Protein AF-D8P4M3-F1 (afdb_monomer)

Sequence (184 aa):
MNKDGAQLVAEAGAAAKRFRELKARGEQVQTELSQVRVDQAQAEAERDALRAAMQAQTKNLTAASAECEQMAGELAKLTARGVQQPGGHPDGSRQLPGRRRCGDRVHDRSRSIRRHECGFRAALRPAPSSPNHGPSLRSAHWGRRRNQRDRPPPGMTPFPAPSACMAGATTHIHSISDRRTQHA

Mean predicted aligned error: 18.65 Å

pLDDT: mean 74.14, std 21.38, range [45.72, 98.75]

Secondary structure (DSSP, 8-state):
--HHHHHHHHHHHHHHHHHHHHHHHHHHHHHHHHHHHHHHHHHHHHHHHHHHHHHHHHHHHHHHHHHHHHHHHHHHHHHHHHHT-----------------TTSHHHHHHHHHHHHHHHHHHHTS----------------------GGGPPPTT-PPPPP-----------------------

Solvent-accessible surface area (backbone atoms only — not comparable to full-atom values): 12096 Å² total; per-residue (Å²): 132,61,71,68,59,56,49,52,52,52,50,52,51,54,50,54,49,52,50,52,53,51,50,54,50,50,54,49,52,52,51,53,52,53,48,52,52,52,54,47,53,50,54,51,51,54,50,51,51,51,51,52,51,51,52,52,50,51,51,52,52,54,51,52,49,52,51,52,51,52,50,52,51,52,52,51,55,52,51,58,55,63,70,66,66,86,82,80,78,86,79,86,82,76,88,77,81,75,87,75,73,84,71,63,68,66,59,54,59,63,52,53,56,56,54,55,56,60,53,53,61,62,72,71,52,74,73,80,74,74,80,79,83,66,86,87,79,79,86,80,92,75,81,82,78,76,76,81,79,82,65,78,68,94,84,70,76,81,77,82,73,84,74,93,78,80,82,86,82,85,78,79,80,75,81,85,84,73,90,79,80,88,90,135

Radius of gyration: 37.68 Å; Cα contacts (8 Å, |Δi|>4): 1; chains: 1; bounding box: 82×71×111 Å

Structure (mmCIF, N/CA/C/O backbone):
data_AF-D8P4M3-F1
#
_entry.id   AF-D8P4M3-F1
#
loop_
_atom_site.group_PDB
_atom_site.id
_atom_site.type_symbol
_atom_site.label_atom_id
_atom_site.label_alt_id
_atom_site.label_comp_id
_atom_site.label_asym_id
_atom_site.label_entity_id
_atom_site.label_seq_id
_atom_site.pdbx_PDB_ins_code
_atom_site.Cartn_x
_atom_site.Cartn_y
_atom_site.Cartn_z
_atom_site.occupancy
_atom_site.B_iso_or_equiv
_atom_site.auth_seq_id
_atom_site.auth_comp_id
_atom_site.auth_asym_id
_atom_site.auth_atom_id
_atom_site.pdbx_PDB_model_num
ATOM 1 N N . MET A 1 1 ? 34.435 3.701 -52.746 1.00 68.56 1 MET A N 1
ATOM 2 C CA . MET A 1 1 ? 34.075 4.322 -51.449 1.00 68.56 1 MET A CA 1
ATOM 3 C C . MET A 1 1 ? 35.350 4.669 -50.699 1.00 68.56 1 MET A C 1
ATOM 5 O O . MET A 1 1 ? 36.258 3.849 -50.712 1.00 68.56 1 MET A O 1
ATOM 9 N N . ASN A 1 2 ? 35.424 5.847 -50.069 1.00 91.75 2 ASN A N 1
ATOM 10 C CA . ASN A 1 2 ? 36.528 6.195 -49.166 1.00 91.75 2 ASN A CA 1
ATOM 11 C C . ASN A 1 2 ? 36.385 5.416 -47.837 1.00 91.75 2 ASN A C 1
ATOM 13 O O . ASN A 1 2 ? 35.266 5.230 -47.353 1.00 91.75 2 ASN A O 1
ATOM 17 N N . LYS A 1 3 ? 37.508 4.971 -47.261 1.00 93.50 3 LYS A N 1
ATOM 18 C CA . LYS A 1 3 ? 37.601 4.247 -45.982 1.00 93.50 3 LYS A CA 1
ATOM 19 C C . LYS A 1 3 ? 36.936 5.022 -44.838 1.00 93.50 3 LYS A C 1
ATOM 21 O O . LYS A 1 3 ? 36.196 4.429 -44.056 1.00 93.50 3 LYS A O 1
ATOM 26 N N . ASP A 1 4 ? 37.108 6.340 -44.814 1.00 95.44 4 ASP A N 1
ATOM 27 C CA . ASP A 1 4 ? 36.535 7.211 -43.779 1.00 95.44 4 ASP A CA 1
ATOM 28 C C . ASP A 1 4 ? 34.999 7.210 -43.815 1.00 95.44 4 ASP A C 1
ATOM 30 O O . ASP A 1 4 ? 34.334 7.185 -42.781 1.00 95.44 4 ASP A O 1
ATOM 34 N N . GLY A 1 5 ? 34.412 7.147 -45.016 1.00 95.81 5 GLY A N 1
ATOM 35 C CA . GLY A 1 5 ? 32.959 7.096 -45.185 1.00 95.81 5 GLY A CA 1
ATOM 36 C C . GLY A 1 5 ? 32.348 5.807 -44.631 1.00 95.81 5 GLY A C 1
ATOM 37 O O . GLY A 1 5 ? 31.297 5.844 -43.997 1.00 95.81 5 GLY A O 1
ATOM 38 N N . ALA A 1 6 ? 33.020 4.667 -44.819 1.00 95.75 6 ALA A N 1
ATOM 39 C CA . ALA A 1 6 ? 32.572 3.395 -44.252 1.00 95.75 6 ALA A CA 1
ATOM 40 C C . ALA A 1 6 ? 32.640 3.400 -42.715 1.00 95.75 6 ALA A C 1
ATOM 42 O O . ALA A 1 6 ? 31.731 2.891 -42.057 1.00 95.75 6 ALA A O 1
ATOM 43 N N . GLN A 1 7 ? 33.682 4.014 -42.145 1.00 96.25 7 GLN A N 1
ATOM 44 C CA . GLN A 1 7 ? 33.834 4.145 -40.698 1.00 96.25 7 GLN A CA 1
ATOM 45 C C . GLN A 1 7 ? 32.722 5.004 -40.081 1.00 96.25 7 GLN A C 1
ATOM 47 O O . GLN A 1 7 ? 32.080 4.569 -39.126 1.00 96.25 7 GLN A O 1
ATOM 52 N N . LEU A 1 8 ? 32.422 6.170 -40.660 1.00 97.12 8 LEU A N 1
ATOM 53 C CA . LEU A 1 8 ? 31.354 7.045 -40.163 1.00 97.12 8 LEU A CA 1
ATOM 54 C C . LEU A 1 8 ? 29.978 6.368 -40.186 1.00 97.12 8 LEU A C 1
ATOM 56 O O . LEU A 1 8 ? 29.210 6.489 -39.232 1.00 97.12 8 LEU A O 1
ATOM 60 N N . VAL A 1 9 ? 29.666 5.613 -41.245 1.00 97.44 9 VAL A N 1
ATOM 61 C CA . VAL A 1 9 ? 28.403 4.860 -41.332 1.00 97.44 9 VAL A CA 1
ATOM 62 C C . VAL A 1 9 ? 28.327 3.785 -40.244 1.00 97.44 9 VAL A C 1
ATOM 64 O O . VAL A 1 9 ? 27.278 3.619 -39.614 1.00 97.44 9 VAL A O 1
ATOM 67 N N . ALA A 1 10 ? 29.430 3.081 -39.976 1.00 97.12 10 ALA A N 1
ATOM 68 C CA . ALA A 1 10 ? 29.489 2.087 -38.908 1.00 97.12 10 ALA A CA 1
ATOM 69 C C . ALA A 1 10 ? 29.297 2.724 -37.519 1.00 97.12 10 ALA A C 1
ATOM 71 O O . ALA A 1 10 ? 28.520 2.218 -36.704 1.00 97.12 10 ALA A O 1
ATOM 72 N N . GLU A 1 11 ? 29.948 3.858 -37.260 1.00 97.81 11 GLU A N 1
ATOM 73 C CA . GLU A 1 11 ? 29.820 4.603 -36.004 1.00 97.81 11 GLU A CA 1
ATOM 74 C C . GLU A 1 11 ? 28.401 5.149 -35.802 1.00 97.81 11 GLU A C 1
ATOM 76 O O . GLU A 1 11 ? 27.825 4.978 -34.722 1.00 97.81 11 GLU A O 1
ATOM 81 N N . ALA A 1 12 ? 27.793 5.720 -36.847 1.00 98.00 12 ALA A N 1
ATOM 82 C CA . ALA A 1 12 ? 26.404 6.173 -36.828 1.00 98.00 12 ALA A CA 1
ATOM 83 C C . ALA A 1 12 ? 25.435 5.011 -36.553 1.00 98.00 12 ALA A C 1
ATOM 85 O O . ALA A 1 12 ? 24.529 5.135 -35.724 1.00 98.00 12 ALA A O 1
ATOM 86 N N . GLY A 1 13 ? 25.662 3.847 -37.171 1.00 98.19 13 GLY A N 1
ATOM 87 C CA . GLY A 1 13 ? 24.893 2.630 -36.905 1.00 98.19 13 GLY A CA 1
ATOM 88 C C . GLY A 1 13 ? 25.010 2.161 -35.450 1.00 98.19 13 GLY A C 1
ATOM 89 O O . GLY A 1 13 ? 24.002 1.844 -34.808 1.00 98.19 13 GLY A O 1
ATOM 90 N N . ALA A 1 14 ? 26.222 2.174 -34.889 1.00 98.44 14 ALA A N 1
ATOM 91 C CA . ALA A 1 14 ? 26.465 1.825 -33.491 1.00 98.44 14 ALA A CA 1
ATOM 92 C C . ALA A 1 14 ? 25.836 2.838 -32.516 1.00 98.44 14 ALA A C 1
ATOM 94 O O . ALA A 1 14 ? 25.288 2.449 -31.481 1.00 98.44 14 ALA A O 1
ATOM 95 N N . ALA A 1 15 ? 25.878 4.135 -32.832 1.00 98.38 15 ALA A N 1
ATOM 96 C CA . ALA A 1 15 ? 25.213 5.179 -32.056 1.00 98.38 15 ALA A CA 1
ATOM 97 C C . ALA A 1 15 ? 23.684 5.015 -32.078 1.00 98.38 15 ALA A C 1
ATOM 99 O O . ALA A 1 15 ? 23.059 4.986 -31.018 1.00 98.38 15 ALA A O 1
ATOM 100 N N . ALA A 1 16 ? 23.087 4.797 -33.254 1.00 98.31 16 ALA A N 1
ATOM 101 C CA . ALA A 1 16 ? 21.649 4.566 -33.396 1.00 98.31 16 ALA A CA 1
ATOM 102 C C . ALA A 1 16 ? 21.180 3.301 -32.655 1.00 98.31 16 ALA A C 1
ATOM 104 O O . ALA A 1 16 ? 20.098 3.281 -32.063 1.00 98.31 16 ALA A O 1
ATOM 105 N N . LYS A 1 17 ? 21.991 2.233 -32.644 1.00 98.50 17 LYS A N 1
ATOM 106 C CA . LYS A 1 17 ? 21.718 1.034 -31.837 1.00 98.50 17 LYS A CA 1
ATOM 107 C C . LYS A 1 17 ? 21.707 1.355 -30.338 1.00 98.50 17 LYS A C 1
ATOM 109 O O . LYS A 1 17 ? 20.713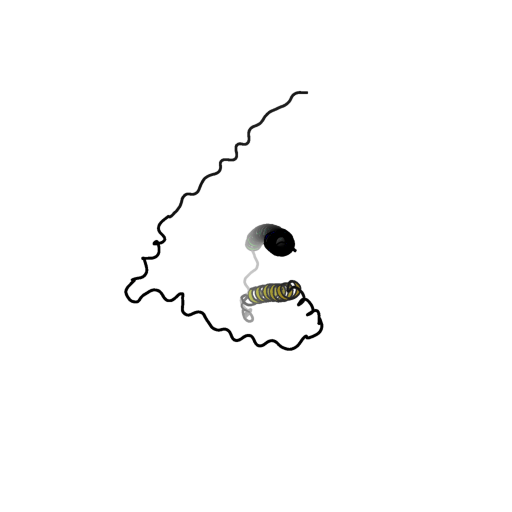 1.064 -29.679 1.00 98.50 17 LYS A O 1
ATOM 114 N N . ARG A 1 18 ? 22.757 2.007 -29.824 1.00 98.50 18 ARG A N 1
ATOM 115 C CA . ARG A 1 18 ? 22.852 2.402 -28.405 1.00 98.50 18 ARG A CA 1
ATOM 116 C C . ARG A 1 18 ? 21.703 3.314 -27.980 1.00 98.50 18 ARG A C 1
ATOM 118 O O . ARG A 1 18 ? 21.144 3.127 -26.906 1.00 98.50 18 ARG A O 1
ATOM 125 N N . PHE A 1 19 ? 21.312 4.257 -28.836 1.00 98.56 19 PHE A N 1
ATOM 126 C CA . PHE A 1 19 ? 20.176 5.138 -28.575 1.00 98.56 19 PHE A CA 1
ATOM 127 C C . PHE A 1 19 ? 18.864 4.357 -28.413 1.00 98.56 19 PHE A C 1
ATOM 129 O O . PHE A 1 19 ? 18.130 4.581 -27.453 1.00 98.56 19 PHE A O 1
ATOM 136 N N . ARG A 1 20 ? 18.586 3.392 -29.301 1.00 98.62 20 ARG A N 1
ATOM 137 C CA . ARG A 1 20 ? 17.390 2.538 -29.193 1.00 98.62 20 ARG A CA 1
ATOM 138 C C . ARG A 1 20 ? 17.394 1.681 -27.927 1.00 98.62 20 ARG A C 1
ATOM 140 O O . ARG A 1 20 ? 16.361 1.566 -27.279 1.00 98.62 20 ARG A O 1
ATOM 147 N N . GLU A 1 21 ? 18.543 1.123 -27.551 1.00 98.56 21 GLU A N 1
ATOM 148 C CA . GLU A 1 21 ? 18.682 0.344 -26.314 1.00 98.56 21 GLU A CA 1
ATOM 149 C C . GLU A 1 21 ? 18.456 1.202 -25.064 1.00 98.56 21 GLU A C 1
ATOM 151 O O . GLU A 1 21 ? 17.749 0.783 -24.149 1.00 98.56 21 GLU A O 1
ATOM 156 N N . LEU A 1 22 ? 19.015 2.416 -25.026 1.00 98.56 22 LEU A N 1
ATOM 157 C CA . LEU A 1 22 ? 18.790 3.358 -23.929 1.00 98.56 22 LEU A CA 1
ATOM 158 C C . LEU A 1 22 ? 17.324 3.781 -23.839 1.00 98.56 22 LEU A C 1
ATOM 160 O O . LEU A 1 22 ? 16.779 3.821 -22.739 1.00 98.56 22 LEU A O 1
ATOM 164 N N . LYS A 1 23 ? 16.671 4.035 -24.978 1.00 98.50 23 LYS A N 1
ATOM 165 C CA . LYS A 1 23 ? 15.241 4.349 -25.022 1.00 98.50 23 LYS A CA 1
ATOM 166 C C . LYS A 1 23 ? 14.399 3.203 -24.452 1.00 98.50 23 LYS A C 1
ATOM 168 O O . LYS A 1 23 ? 13.587 3.445 -23.567 1.00 98.50 23 LYS A O 1
ATOM 173 N N . ALA A 1 24 ? 14.654 1.965 -24.881 1.00 98.56 24 ALA A N 1
ATOM 174 C CA . ALA A 1 24 ? 13.945 0.790 -24.374 1.00 98.56 24 ALA A CA 1
ATOM 175 C C . ALA A 1 24 ? 14.143 0.597 -22.859 1.00 98.56 24 ALA A C 1
ATOM 177 O O . ALA A 1 24 ? 13.190 0.324 -22.134 1.00 98.56 24 ALA A O 1
ATOM 178 N N . ARG A 1 25 ? 15.368 0.803 -22.352 1.00 98.56 25 ARG A N 1
ATOM 179 C CA . ARG A 1 25 ? 15.640 0.774 -20.904 1.00 98.56 25 ARG A CA 1
ATOM 180 C C . ARG A 1 25 ? 14.916 1.893 -20.158 1.00 98.56 25 ARG A C 1
ATOM 182 O O . ARG A 1 25 ? 14.414 1.656 -19.066 1.00 98.56 25 ARG A O 1
ATOM 189 N N . GLY A 1 26 ? 14.849 3.092 -20.735 1.00 98.50 26 GLY A N 1
ATOM 190 C CA . GLY A 1 26 ? 14.108 4.215 -20.161 1.00 98.50 26 GLY A CA 1
ATOM 191 C C . GLY A 1 26 ? 12.613 3.921 -20.037 1.00 98.50 26 GLY A C 1
ATOM 192 O O . GLY A 1 26 ? 12.033 4.137 -18.978 1.00 98.50 26 GLY A O 1
ATOM 193 N N . GLU A 1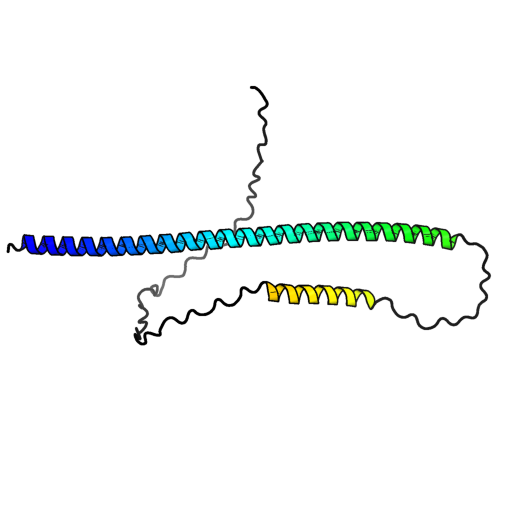 27 ? 12.005 3.358 -21.082 1.00 98.56 27 GLU A N 1
ATOM 194 C CA . GLU A 1 27 ? 10.597 2.932 -21.080 1.00 98.56 27 GLU A CA 1
ATOM 195 C C . GLU A 1 27 ? 10.334 1.823 -20.048 1.00 98.56 27 GLU A C 1
ATOM 197 O O . GLU A 1 27 ? 9.330 1.863 -19.330 1.00 98.56 27 GLU A O 1
ATOM 202 N N . GLN A 1 28 ? 11.264 0.872 -19.911 1.00 98.56 28 GLN A N 1
ATOM 203 C CA . GLN A 1 28 ? 11.187 -0.170 -18.889 1.00 98.56 28 GLN A CA 1
ATOM 204 C C . GLN A 1 28 ? 11.225 0.422 -17.473 1.00 98.56 28 GLN A C 1
ATOM 206 O O . GLN A 1 28 ? 10.326 0.154 -16.679 1.00 98.56 28 GLN A O 1
ATOM 211 N N . VAL A 1 29 ? 12.214 1.269 -17.165 1.00 98.69 29 VAL A N 1
ATOM 212 C CA . VAL A 1 29 ? 12.339 1.912 -15.844 1.00 98.69 29 VAL A CA 1
ATOM 213 C C . VAL A 1 29 ? 11.115 2.774 -15.535 1.00 98.69 29 VAL A C 1
ATOM 215 O O . VAL A 1 29 ? 10.630 2.775 -14.407 1.00 98.69 29 VAL A O 1
ATOM 218 N N . GLN A 1 30 ? 10.574 3.481 -16.530 1.00 98.62 30 GLN A N 1
ATOM 219 C CA . GLN A 1 30 ? 9.360 4.275 -16.355 1.00 98.62 30 GLN A CA 1
ATOM 220 C C . GLN A 1 30 ? 8.146 3.399 -16.015 1.00 98.62 30 GLN A C 1
ATOM 222 O O . GLN A 1 30 ? 7.334 3.780 -15.172 1.00 98.62 30 GLN A O 1
ATOM 227 N N . THR A 1 31 ? 8.033 2.226 -16.641 1.00 98.56 31 THR A N 1
ATOM 228 C CA . THR A 1 31 ? 6.969 1.254 -16.355 1.00 98.56 31 THR A CA 1
ATOM 229 C C . THR A 1 31 ? 7.110 0.680 -14.946 1.00 98.56 31 THR A C 1
ATOM 231 O O . THR A 1 31 ? 6.139 0.662 -14.192 1.00 98.56 31 THR A O 1
ATOM 234 N N . GLU A 1 32 ? 8.322 0.280 -14.557 1.00 98.50 32 GLU A N 1
ATOM 235 C CA . GLU A 1 32 ? 8.620 -0.225 -13.211 1.00 98.50 32 GLU A CA 1
ATOM 236 C C . GLU A 1 32 ? 8.331 0.836 -12.137 1.00 98.50 32 GLU A C 1
ATOM 238 O O . GLU A 1 32 ? 7.680 0.543 -11.137 1.00 98.50 32 GLU A O 1
ATOM 243 N N . LEU A 1 33 ? 8.725 2.093 -12.366 1.00 98.75 33 LEU A N 1
ATOM 244 C CA . LEU A 1 33 ? 8.432 3.202 -11.456 1.00 98.75 33 LEU A CA 1
ATOM 245 C C . LEU A 1 33 ? 6.926 3.456 -11.321 1.00 98.75 33 LEU A C 1
ATOM 247 O O . LEU A 1 33 ? 6.438 3.699 -10.216 1.00 98.75 33 LEU A O 1
ATOM 251 N N . SER A 1 34 ? 6.184 3.413 -12.429 1.00 98.56 34 SER A N 1
ATOM 252 C CA . SER A 1 34 ? 4.726 3.532 -12.397 1.00 98.56 34 SER A CA 1
ATOM 253 C C . SER A 1 34 ? 4.090 2.401 -11.588 1.00 98.56 34 SER A C 1
ATOM 255 O O . SER A 1 34 ? 3.207 2.676 -10.778 1.00 98.56 34 SER A O 1
ATOM 257 N N . GLN A 1 35 ? 4.570 1.163 -11.735 1.00 98.50 35 GLN A N 1
ATOM 258 C CA . GLN A 1 35 ? 4.072 0.030 -10.953 1.00 98.50 35 GLN A CA 1
ATOM 259 C C . GLN A 1 35 ? 4.352 0.205 -9.456 1.00 98.50 35 GLN A C 1
ATOM 261 O O . GLN A 1 35 ? 3.435 0.089 -8.650 1.00 98.50 35 GLN A O 1
ATOM 266 N N . VAL A 1 36 ? 5.577 0.587 -9.080 1.00 98.75 36 VAL A N 1
ATOM 267 C CA . VAL A 1 36 ? 5.943 0.831 -7.673 1.00 98.75 36 VAL A CA 1
ATOM 268 C C . VAL A 1 36 ? 5.057 1.905 -7.036 1.00 98.75 36 VAL A C 1
ATOM 270 O O . VAL A 1 36 ? 4.676 1.778 -5.875 1.00 98.75 36 VAL A O 1
ATOM 273 N N . ARG A 1 37 ? 4.683 2.954 -7.781 1.00 98.69 37 ARG A N 1
ATOM 274 C CA . ARG A 1 37 ? 3.765 3.994 -7.285 1.00 98.69 37 ARG A CA 1
ATOM 275 C C . ARG A 1 37 ? 2.352 3.466 -7.043 1.00 98.69 37 ARG A C 1
ATOM 277 O O . ARG A 1 37 ? 1.724 3.871 -6.069 1.00 98.69 37 ARG A O 1
ATOM 284 N N . VAL A 1 38 ? 1.857 2.580 -7.908 1.00 98.75 38 VAL A N 1
ATOM 285 C CA . VAL A 1 38 ? 0.557 1.918 -7.717 1.00 98.75 38 VAL A CA 1
ATOM 286 C C . VAL A 1 38 ? 0.599 1.022 -6.482 1.00 98.75 38 VAL A C 1
ATOM 288 O O . VAL A 1 38 ? -0.271 1.137 -5.620 1.00 98.75 38 VAL A O 1
ATOM 291 N N . ASP A 1 39 ? 1.641 0.203 -6.351 1.00 98.44 39 ASP A N 1
ATOM 292 C CA . ASP A 1 39 ? 1.816 -0.699 -5.210 1.00 98.44 39 ASP A CA 1
ATOM 293 C C . ASP A 1 39 ? 1.929 0.086 -3.892 1.00 98.44 39 ASP A C 1
ATOM 295 O O . ASP A 1 39 ? 1.320 -0.281 -2.885 1.00 98.44 39 ASP A O 1
ATOM 299 N N . GLN A 1 40 ? 2.655 1.210 -3.900 1.00 98.62 40 GLN A N 1
ATOM 300 C CA . GLN A 1 40 ? 2.747 2.111 -2.752 1.00 98.62 40 GLN A CA 1
ATOM 301 C C . GLN A 1 40 ? 1.374 2.681 -2.371 1.00 98.62 40 GLN A C 1
ATOM 303 O O . GLN A 1 40 ? 1.000 2.627 -1.199 1.00 98.62 40 GLN A O 1
ATOM 308 N N . ALA A 1 41 ? 0.615 3.203 -3.339 1.00 98.62 41 ALA A N 1
ATOM 309 C CA . ALA A 1 41 ? -0.713 3.755 -3.083 1.00 98.62 41 ALA A CA 1
ATOM 310 C C . ALA A 1 41 ? -1.671 2.694 -2.513 1.00 98.62 41 ALA A C 1
ATOM 312 O O . ALA A 1 41 ? -2.443 2.980 -1.597 1.00 98.62 41 ALA A O 1
ATOM 313 N N . GLN A 1 42 ? -1.589 1.455 -3.004 1.00 98.69 42 GLN A N 1
ATOM 314 C CA . GLN A 1 42 ? -2.364 0.341 -2.467 1.00 98.69 42 GLN A CA 1
ATOM 315 C C . GLN A 1 42 ? -1.971 0.021 -1.017 1.00 98.69 42 GLN A C 1
ATOM 317 O O . GLN A 1 42 ? -2.846 -0.086 -0.157 1.00 98.69 42 GLN A O 1
ATOM 322 N N . ALA A 1 43 ? -0.675 -0.084 -0.719 1.00 98.38 43 ALA A N 1
ATOM 323 C CA . ALA A 1 43 ? -0.198 -0.357 0.636 1.00 98.38 43 ALA A CA 1
ATOM 324 C C . ALA A 1 43 ? -0.604 0.747 1.632 1.00 98.38 43 ALA A C 1
ATOM 326 O O . ALA A 1 43 ? -0.949 0.465 2.783 1.00 98.38 43 ALA A O 1
ATOM 327 N N . GLU A 1 44 ? -0.598 2.010 1.198 1.00 98.62 44 GLU A N 1
ATOM 328 C CA . GLU A 1 44 ? -1.076 3.140 1.997 1.00 98.62 44 GLU A CA 1
ATOM 329 C C . GLU A 1 44 ? -2.583 3.049 2.268 1.00 98.62 44 GLU A C 1
ATOM 331 O O . GLU A 1 44 ? -2.998 3.189 3.422 1.00 98.62 44 GLU A O 1
ATOM 336 N N . ALA A 1 45 ? -3.390 2.722 1.254 1.00 98.62 45 ALA A N 1
ATOM 337 C CA . ALA A 1 45 ? -4.829 2.522 1.412 1.00 98.62 45 ALA A CA 1
ATOM 338 C C . ALA A 1 45 ? -5.158 1.360 2.369 1.00 98.62 45 ALA A C 1
ATOM 340 O O . ALA A 1 45 ? -6.019 1.495 3.241 1.00 98.62 45 ALA A O 1
ATOM 341 N N . GLU A 1 46 ? -4.448 0.233 2.263 1.00 98.62 46 GLU A N 1
ATOM 342 C CA . GLU A 1 46 ? -4.602 -0.914 3.168 1.00 98.62 46 GLU A CA 1
ATOM 343 C C . GLU A 1 46 ? -4.248 -0.546 4.615 1.00 98.62 46 GLU A C 1
ATOM 345 O O . GLU A 1 46 ? -4.991 -0.861 5.550 1.00 98.62 46 GLU A O 1
ATOM 350 N N . ARG A 1 47 ? -3.140 0.176 4.818 1.00 98.75 47 ARG A N 1
ATOM 351 C CA . ARG A 1 47 ? -2.737 0.669 6.140 1.00 98.75 47 ARG A CA 1
ATOM 352 C C . ARG A 1 47 ? -3.799 1.589 6.744 1.00 98.75 47 ARG A C 1
ATOM 354 O O . ARG A 1 47 ? -4.093 1.484 7.937 1.00 98.75 47 ARG A O 1
ATOM 361 N N . ASP A 1 48 ? -4.363 2.488 5.948 1.00 98.75 48 ASP A N 1
ATOM 362 C CA . ASP A 1 48 ? -5.369 3.437 6.417 1.00 98.75 48 ASP A CA 1
ATOM 363 C C . ASP A 1 48 ? -6.695 2.730 6.747 1.00 98.75 48 ASP A C 1
ATOM 365 O O . ASP A 1 48 ? -7.304 3.020 7.782 1.00 98.75 48 ASP A O 1
ATOM 369 N N . ALA A 1 49 ? -7.082 1.714 5.968 1.00 98.62 49 ALA A N 1
ATOM 370 C CA . ALA A 1 49 ? -8.213 0.842 6.283 1.00 98.62 49 ALA A CA 1
ATOM 371 C C . ALA A 1 49 ? -8.008 0.081 7.607 1.00 98.62 49 ALA A C 1
ATOM 373 O O . ALA A 1 49 ? -8.905 0.049 8.454 1.00 98.62 49 ALA A O 1
ATOM 374 N N . LEU A 1 50 ? -6.812 -0.476 7.837 1.00 98.75 50 LEU A N 1
ATOM 375 C CA . LEU A 1 50 ? -6.468 -1.138 9.102 1.00 98.75 50 LEU A CA 1
ATOM 376 C C . LEU A 1 50 ? -6.520 -0.167 10.286 1.00 98.75 50 LEU A C 1
ATOM 378 O O . LEU A 1 50 ? -7.044 -0.506 11.348 1.00 98.75 50 LEU A O 1
ATOM 382 N N . ARG A 1 51 ? -6.026 1.063 10.110 1.00 98.75 51 ARG A N 1
ATOM 383 C CA . ARG A 1 51 ? -6.101 2.107 11.139 1.00 98.75 51 ARG A CA 1
ATOM 384 C C . ARG A 1 51 ? -7.550 2.459 11.476 1.00 98.75 51 ARG A C 1
ATOM 386 O O . ARG A 1 51 ? -7.883 2.536 12.658 1.00 98.75 51 ARG A O 1
ATOM 393 N N . ALA A 1 52 ? -8.405 2.636 10.471 1.00 98.56 52 ALA A N 1
ATOM 394 C CA . ALA A 1 52 ? -9.826 2.906 10.674 1.00 98.56 52 ALA A CA 1
ATOM 395 C C . ALA A 1 52 ? -10.525 1.750 11.412 1.00 98.56 52 ALA A C 1
ATOM 397 O O . ALA A 1 52 ? -11.273 1.984 12.364 1.00 98.56 52 ALA A O 1
ATOM 398 N N . ALA A 1 53 ? -10.223 0.502 11.039 1.00 98.38 53 ALA A N 1
ATOM 399 C CA . ALA A 1 53 ? -10.758 -0.683 11.704 1.00 98.38 53 ALA A CA 1
ATOM 400 C C . ALA A 1 53 ? -10.333 -0.762 13.181 1.00 98.38 53 ALA A C 1
ATOM 402 O O . ALA A 1 53 ? -11.176 -0.995 14.048 1.00 98.38 53 ALA A O 1
ATOM 403 N N . MET A 1 54 ? -9.057 -0.506 13.492 1.00 98.62 54 MET A N 1
ATOM 404 C CA . MET A 1 54 ? -8.580 -0.461 14.880 1.00 98.62 54 MET A CA 1
ATOM 405 C C . MET A 1 54 ? -9.277 0.636 15.688 1.00 98.62 54 MET A C 1
ATOM 407 O O . MET A 1 54 ? -9.715 0.384 16.805 1.00 98.62 54 MET A O 1
ATOM 411 N N . GLN A 1 55 ? -9.444 1.837 15.126 1.00 98.69 55 GLN A N 1
ATOM 412 C CA . GLN A 1 55 ? -10.167 2.917 15.804 1.00 98.69 55 GLN A CA 1
ATOM 413 C C . GLN A 1 55 ? -11.624 2.541 16.099 1.00 98.69 55 GLN A C 1
ATOM 415 O O . GLN A 1 55 ? -12.127 2.845 17.181 1.00 98.69 55 GLN A O 1
ATOM 420 N N . ALA A 1 56 ? -12.301 1.871 15.164 1.00 98.56 56 ALA A N 1
ATOM 421 C CA . ALA A 1 56 ? -13.654 1.371 15.382 1.00 98.56 56 ALA A CA 1
ATOM 422 C C . ALA A 1 56 ? -13.699 0.318 16.503 1.00 98.56 56 ALA A C 1
ATOM 424 O O . ALA A 1 56 ? -14.558 0.396 17.380 1.00 98.56 56 ALA A O 1
ATOM 425 N N . GLN A 1 57 ? -12.745 -0.619 16.534 1.00 98.44 57 GLN A N 1
ATOM 426 C CA . GLN A 1 57 ? -12.649 -1.606 17.614 1.00 98.44 57 GLN A CA 1
ATOM 427 C C . GLN A 1 57 ? -12.406 -0.952 18.975 1.00 98.44 57 GLN A C 1
ATOM 429 O O . GLN A 1 57 ? -13.092 -1.297 19.934 1.00 98.44 57 GLN A O 1
ATOM 434 N N . THR A 1 58 ? -11.499 0.023 19.064 1.00 98.69 58 THR A N 1
ATOM 435 C CA . THR A 1 58 ? -11.251 0.759 20.310 1.00 98.69 58 THR A CA 1
ATOM 436 C C . THR A 1 58 ? -12.520 1.445 20.809 1.00 98.69 58 THR A C 1
ATOM 438 O O . THR A 1 58 ? -12.859 1.302 21.979 1.00 98.69 58 THR A O 1
ATOM 441 N N . LYS A 1 59 ? -13.274 2.119 19.928 1.00 98.44 59 LYS A N 1
ATOM 442 C CA . LYS A 1 59 ? -14.558 2.745 20.292 1.00 98.44 59 LYS A CA 1
ATOM 443 C C . LYS A 1 59 ? -15.560 1.724 20.832 1.00 98.44 59 LYS A C 1
ATOM 445 O O . LYS A 1 59 ? -16.181 1.972 21.861 1.00 98.44 59 LYS A O 1
ATOM 450 N N . ASN A 1 60 ? -15.681 0.572 20.174 1.00 98.31 60 ASN A N 1
ATOM 451 C CA . ASN A 1 60 ? -16.582 -0.495 20.610 1.00 98.31 60 ASN A CA 1
ATOM 452 C C . ASN A 1 60 ? -16.174 -1.070 21.973 1.00 98.31 60 ASN A C 1
ATOM 454 O O . ASN A 1 60 ? -17.035 -1.323 22.811 1.00 98.31 60 ASN A O 1
ATOM 458 N N . LEU A 1 61 ? -14.871 -1.250 22.217 1.00 98.44 61 LEU A N 1
ATOM 459 C CA . LEU A 1 61 ? -14.362 -1.713 23.509 1.00 98.44 61 LEU A CA 1
ATOM 460 C C . LEU A 1 61 ? -14.633 -0.697 24.623 1.00 98.44 61 LEU A C 1
ATOM 462 O O . LEU A 1 61 ? -15.073 -1.097 25.697 1.00 98.44 61 LEU A O 1
ATOM 466 N N . THR A 1 62 ? -14.432 0.597 24.364 1.00 98.38 62 THR A N 1
ATOM 467 C CA . THR A 1 62 ? -14.747 1.665 25.326 1.00 98.38 62 THR A CA 1
ATOM 468 C C . THR A 1 62 ? -16.247 1.756 25.623 1.00 98.38 62 THR A C 1
ATOM 470 O O . THR A 1 62 ? -16.635 1.958 26.770 1.00 98.38 62 THR A O 1
ATOM 473 N N . ALA A 1 63 ? -17.111 1.574 24.620 1.00 98.19 63 ALA A N 1
ATOM 474 C CA . ALA A 1 63 ? -18.556 1.521 24.840 1.00 98.19 63 ALA A CA 1
ATOM 475 C C . ALA A 1 63 ? -18.946 0.303 25.694 1.00 98.19 63 ALA A C 1
ATOM 477 O O . ALA A 1 63 ? -19.642 0.443 26.698 1.00 98.19 63 ALA A O 1
ATOM 478 N N . ALA A 1 64 ? -18.417 -0.877 25.360 1.00 98.00 64 ALA A N 1
ATOM 479 C CA . ALA A 1 64 ? -18.678 -2.098 26.112 1.00 98.00 64 ALA A CA 1
ATOM 480 C C . ALA A 1 64 ? -18.169 -2.020 27.564 1.00 98.00 64 ALA A C 1
ATOM 482 O O . ALA A 1 64 ? -18.819 -2.556 28.462 1.00 98.00 64 ALA A O 1
ATOM 483 N N . SER A 1 65 ? -17.034 -1.354 27.824 1.00 98.19 65 SER A N 1
ATOM 484 C CA . SER A 1 65 ? -16.549 -1.155 29.196 1.00 98.19 65 SER A CA 1
ATOM 485 C C . SER A 1 65 ? -17.475 -0.238 29.994 1.00 98.19 65 SER A C 1
ATOM 487 O O . SER A 1 65 ? -17.811 -0.576 31.126 1.00 98.19 65 SER A O 1
ATOM 489 N N . ALA A 1 66 ? -17.960 0.853 29.392 1.00 98.44 66 ALA A N 1
ATOM 490 C CA . ALA A 1 66 ? -18.917 1.753 30.036 1.00 98.44 66 ALA A CA 1
ATOM 491 C C . ALA A 1 66 ? -20.246 1.048 30.371 1.00 98.44 66 ALA A C 1
ATOM 493 O O . ALA A 1 66 ? -20.773 1.205 31.471 1.00 98.44 66 ALA A O 1
ATOM 494 N N . GLU A 1 67 ? -20.762 0.207 29.467 1.00 98.12 67 GLU A N 1
ATOM 495 C CA . GLU A 1 67 ? -21.949 -0.621 29.730 1.00 98.12 67 GLU A CA 1
ATOM 496 C C . GLU A 1 67 ? -21.717 -1.608 30.885 1.00 98.12 67 GLU A C 1
ATOM 498 O O . GLU A 1 67 ? -22.574 -1.767 31.758 1.00 98.12 67 GLU A O 1
ATOM 503 N N . CYS A 1 68 ? -20.548 -2.260 30.930 1.00 97.69 68 CYS A N 1
ATOM 504 C CA . CYS A 1 68 ? -20.188 -3.159 32.030 1.00 97.69 68 CYS A CA 1
ATOM 505 C C . CYS A 1 68 ? -20.152 -2.430 33.378 1.00 97.69 68 CYS A C 1
ATOM 507 O O . CYS A 1 68 ? -20.681 -2.946 34.364 1.00 97.69 68 CYS A O 1
ATOM 509 N N . GLU A 1 69 ? -19.559 -1.237 33.423 1.00 98.12 69 GLU A N 1
ATOM 510 C CA . GLU A 1 69 ? -19.499 -0.400 34.625 1.00 98.12 69 GLU A CA 1
ATOM 511 C C . GLU A 1 69 ? -20.895 0.043 35.078 1.00 98.12 69 GLU A C 1
ATOM 513 O O . GLU A 1 69 ? -21.223 -0.057 36.264 1.00 98.12 69 GLU A O 1
ATOM 518 N N . GLN A 1 70 ? -21.757 0.444 34.140 1.00 98.06 70 GLN A N 1
ATOM 519 C CA . GLN A 1 70 ? -23.143 0.801 34.435 1.00 98.06 70 GLN A CA 1
ATOM 520 C C . GLN A 1 70 ? -23.913 -0.383 35.036 1.00 98.06 70 GLN A C 1
ATOM 522 O O . GLN A 1 70 ? -24.543 -0.242 36.086 1.00 98.06 70 GLN A O 1
ATOM 527 N N . MET A 1 71 ? -23.835 -1.566 34.416 1.00 98.06 71 MET A N 1
ATOM 528 C CA . MET A 1 71 ? -24.489 -2.774 34.930 1.00 98.06 71 MET A CA 1
ATOM 529 C C . MET A 1 71 ? -23.961 -3.177 36.310 1.00 98.06 71 MET A C 1
ATOM 531 O O . MET A 1 71 ? -24.745 -3.574 37.172 1.00 98.06 71 MET A O 1
ATOM 535 N N . ALA A 1 72 ? -22.649 -3.065 36.541 1.00 97.88 72 ALA A N 1
ATOM 536 C CA . ALA A 1 72 ? -22.056 -3.325 37.850 1.00 97.88 72 ALA A CA 1
ATOM 537 C C . ALA A 1 72 ? -22.616 -2.369 38.919 1.00 97.88 72 ALA A C 1
ATOM 539 O O . ALA A 1 72 ? -22.953 -2.807 40.022 1.00 97.88 72 ALA A O 1
ATOM 540 N N . GLY A 1 73 ? -22.795 -1.089 38.575 1.00 97.81 73 GLY A N 1
ATOM 541 C CA . GLY A 1 73 ? -23.448 -0.102 39.434 1.00 97.81 73 GLY A CA 1
ATOM 542 C C . GLY A 1 73 ? -24.905 -0.452 39.759 1.00 97.81 73 GLY A C 1
ATOM 543 O O . GLY A 1 73 ? -25.310 -0.385 40.921 1.00 97.81 73 GLY A O 1
ATOM 544 N N . GLU A 1 74 ? -25.695 -0.875 38.770 1.00 97.62 74 GLU A N 1
ATOM 545 C CA . GLU A 1 74 ? -27.087 -1.299 38.989 1.00 97.62 74 GLU A CA 1
ATOM 546 C C . GLU A 1 74 ? -27.185 -2.563 39.859 1.00 97.62 74 GLU A C 1
ATOM 548 O O . GLU A 1 74 ? -27.991 -2.621 40.792 1.00 97.62 74 GLU A O 1
ATOM 553 N N . LEU A 1 75 ? -26.316 -3.553 39.633 1.00 96.69 75 LEU A N 1
ATOM 554 C CA . LEU A 1 75 ? -26.242 -4.754 40.471 1.00 96.69 75 LEU A CA 1
ATOM 555 C C . LEU A 1 75 ? -25.871 -4.429 41.922 1.00 96.69 75 LEU A C 1
ATOM 557 O O . LEU A 1 75 ? -26.453 -5.007 42.845 1.00 96.69 75 LEU A O 1
ATOM 561 N N . ALA A 1 76 ? -24.951 -3.487 42.147 1.00 96.81 76 ALA A N 1
ATOM 562 C CA . ALA A 1 76 ? -24.598 -3.030 43.489 1.00 96.81 76 ALA A CA 1
ATOM 563 C C . ALA A 1 76 ? -25.803 -2.387 44.203 1.00 96.81 76 ALA A C 1
ATOM 565 O O . ALA A 1 76 ? -26.078 -2.715 45.360 1.00 96.81 76 ALA A O 1
ATOM 566 N N . LYS A 1 77 ? -26.581 -1.546 43.503 1.00 96.19 77 LYS A N 1
ATOM 567 C CA . LYS A 1 77 ? -27.814 -0.935 44.040 1.00 96.19 77 LYS A CA 1
ATOM 568 C C . LYS A 1 77 ? -28.868 -1.984 44.405 1.00 96.19 77 LYS A C 1
ATOM 570 O O . LYS A 1 77 ? -29.462 -1.904 45.479 1.00 96.19 77 LYS A O 1
ATOM 575 N N . LEU A 1 78 ? -29.105 -2.967 43.533 1.00 95.12 78 LEU A N 1
ATOM 576 C CA . LEU A 1 78 ? -30.061 -4.050 43.794 1.00 95.12 78 LEU A CA 1
ATOM 577 C C . LEU A 1 78 ? -29.626 -4.917 44.981 1.00 95.12 78 LEU A C 1
ATOM 579 O O . LEU A 1 78 ? -30.449 -5.241 45.836 1.00 95.12 78 LEU A O 1
ATOM 583 N N . THR A 1 79 ? -28.333 -5.231 45.076 1.00 94.62 79 THR A N 1
ATOM 584 C CA . THR A 1 79 ? -27.770 -6.003 46.194 1.00 94.62 79 THR A CA 1
ATOM 585 C C . THR A 1 79 ? -27.938 -5.257 47.519 1.00 94.62 79 THR A C 1
ATOM 587 O O . THR A 1 79 ? -28.385 -5.848 48.499 1.00 94.62 79 THR A O 1
ATOM 590 N N . ALA A 1 80 ? -27.673 -3.946 47.543 1.00 92.38 80 ALA A N 1
ATOM 591 C CA . ALA A 1 80 ? -27.872 -3.116 48.731 1.00 92.38 80 ALA A CA 1
ATOM 592 C C . ALA A 1 80 ? -29.339 -3.104 49.209 1.00 92.38 80 ALA A C 1
ATOM 594 O O . ALA A 1 80 ? -29.591 -3.147 50.412 1.00 92.38 80 ALA A O 1
ATOM 595 N N . ARG A 1 81 ? -30.311 -3.112 48.283 1.00 90.94 81 ARG A N 1
ATOM 596 C CA . ARG A 1 81 ? -31.748 -3.207 48.607 1.00 90.94 81 ARG A CA 1
ATOM 597 C C . ARG A 1 81 ? -32.156 -4.597 49.102 1.00 90.94 81 ARG A C 1
ATOM 599 O O . ARG A 1 81 ? -32.953 -4.696 50.028 1.00 90.94 81 ARG A O 1
ATOM 606 N N . GLY A 1 82 ? -31.611 -5.665 48.516 1.00 83.94 82 GLY A N 1
ATOM 607 C CA . GLY A 1 82 ? -31.915 -7.046 48.911 1.00 83.94 82 GLY A CA 1
ATOM 608 C C . GLY A 1 82 ? -31.473 -7.391 50.338 1.00 83.94 82 GLY A C 1
ATOM 609 O O . GLY A 1 82 ? -32.144 -8.159 51.017 1.00 83.94 82 GLY A O 1
ATOM 610 N N . VAL A 1 83 ? -30.389 -6.778 50.823 1.00 71.06 83 VAL A N 1
ATOM 611 C CA . VAL A 1 83 ? -29.905 -6.938 52.210 1.00 71.06 83 VAL A CA 1
ATOM 612 C C . VAL A 1 83 ? -30.780 -6.183 53.223 1.00 71.06 83 VAL A C 1
ATOM 614 O O . VAL A 1 83 ? -30.788 -6.519 54.403 1.00 71.06 83 VAL A O 1
ATOM 617 N N . GLN A 1 84 ? -31.554 -5.190 52.780 1.00 69.38 84 GLN A N 1
ATOM 618 C CA . GLN A 1 84 ? -32.424 -4.389 53.643 1.00 69.38 84 GLN A CA 1
ATOM 619 C C . GLN A 1 84 ? -33.812 -4.995 53.870 1.00 69.38 84 GLN A C 1
ATOM 621 O O . GLN A 1 84 ? -34.585 -4.374 54.588 1.00 69.38 84 GLN A O 1
ATOM 626 N N . GLN A 1 85 ? -34.150 -6.171 53.319 1.00 57.31 85 GLN A N 1
ATOM 627 C CA . GLN A 1 85 ? -35.375 -6.877 53.717 1.00 57.31 85 GLN A CA 1
ATOM 628 C C . GLN A 1 85 ? -35.171 -7.579 55.071 1.00 57.31 85 GLN A C 1
ATOM 630 O O . GLN A 1 85 ? -34.490 -8.606 55.125 1.00 57.31 85 GLN A O 1
ATOM 635 N N . PRO A 1 86 ? -35.767 -7.085 56.173 1.00 57.94 86 PRO A N 1
ATOM 636 C CA . PRO A 1 86 ? -35.698 -7.742 57.466 1.00 57.94 86 PRO A CA 1
ATOM 637 C C . PRO A 1 86 ? -36.885 -8.712 57.586 1.00 57.94 86 PRO A C 1
ATOM 639 O O . PRO A 1 86 ? -38.033 -8.302 57.434 1.00 57.94 86 PRO A O 1
ATOM 642 N N . GLY A 1 87 ? -36.636 -9.987 57.901 1.00 56.25 87 GLY A N 1
ATOM 643 C CA . GLY A 1 87 ? -37.673 -10.822 58.534 1.00 56.25 87 GLY A CA 1
ATOM 644 C C . GLY A 1 87 ? -38.124 -12.111 57.840 1.00 56.25 87 GLY A C 1
ATOM 645 O O . GLY A 1 87 ? -39.224 -12.574 58.120 1.00 56.25 87 GLY A O 1
ATOM 646 N N . GLY A 1 88 ? -37.309 -12.743 56.994 1.00 58.69 88 GLY A N 1
ATOM 647 C CA . GLY A 1 88 ? -37.550 -14.130 56.573 1.00 58.69 88 GLY A CA 1
ATOM 648 C C . GLY A 1 88 ? -36.804 -15.123 57.464 1.00 58.69 88 GLY A C 1
ATOM 649 O O . GLY A 1 88 ? -35.601 -15.297 57.298 1.00 58.69 88 GLY A O 1
ATOM 650 N N . HIS A 1 89 ? -37.503 -15.746 58.414 1.00 57.88 89 HIS A N 1
ATOM 651 C CA . HIS A 1 89 ? -36.992 -16.762 59.344 1.00 57.88 89 HIS A CA 1
ATOM 652 C C . HIS A 1 89 ? -36.170 -17.848 58.606 1.00 57.88 89 HIS A C 1
ATOM 654 O O . HIS A 1 89 ? -36.682 -18.441 57.653 1.00 57.88 89 HIS A O 1
ATOM 660 N N . PRO A 1 90 ? -34.917 -18.143 59.011 1.00 59.09 90 PRO A N 1
ATOM 661 C CA . PRO A 1 90 ? -34.145 -19.225 58.411 1.00 59.09 90 PRO A CA 1
ATOM 662 C C . PRO A 1 90 ? -34.686 -20.567 58.915 1.00 59.09 90 PRO A C 1
ATOM 664 O O . PRO A 1 90 ? -34.267 -21.055 59.962 1.00 59.09 90 PRO A O 1
ATOM 667 N N . ASP A 1 91 ? -35.644 -21.149 58.193 1.00 53.81 91 ASP A N 1
ATOM 668 C CA . ASP A 1 91 ? -36.046 -22.537 58.408 1.00 53.81 91 ASP A CA 1
ATOM 669 C C . ASP A 1 91 ? -34.987 -23.450 57.774 1.00 53.81 91 ASP A C 1
ATOM 671 O O . ASP A 1 91 ? -34.840 -23.569 56.550 1.00 53.81 91 ASP A O 1
ATOM 675 N N . GLY A 1 92 ? -34.127 -23.983 58.637 1.00 61.88 92 GLY A N 1
ATOM 676 C CA . GLY A 1 92 ? -32.993 -24.800 58.258 1.00 61.88 92 GLY A CA 1
ATOM 677 C C . GLY A 1 92 ? -33.452 -26.188 57.856 1.00 61.88 92 GLY A C 1
ATOM 678 O O . GLY A 1 92 ? -33.730 -26.984 58.736 1.00 61.88 92 GLY A O 1
ATOM 679 N N . SER A 1 93 ? -33.491 -26.487 56.552 1.00 61.94 93 SER A N 1
ATOM 680 C CA . SER A 1 93 ? -33.381 -27.846 55.975 1.00 61.94 93 SER A CA 1
ATOM 681 C C . SER A 1 93 ? -33.529 -27.823 54.448 1.00 61.94 93 SER A C 1
ATOM 683 O O . SER A 1 93 ? -34.479 -28.381 53.906 1.00 61.94 93 SER A O 1
ATOM 685 N N . ARG A 1 94 ? -32.614 -27.202 53.691 1.00 53.22 94 ARG A N 1
ATOM 686 C CA . ARG A 1 94 ? -32.517 -27.493 52.244 1.00 53.22 94 ARG A CA 1
ATOM 687 C C . ARG A 1 94 ? -31.076 -27.669 51.797 1.00 53.22 94 ARG A C 1
ATOM 689 O O . ARG A 1 94 ? -30.324 -26.721 51.600 1.00 53.22 94 ARG A O 1
ATOM 696 N N . GLN A 1 95 ? -30.734 -28.941 51.639 1.00 60.34 95 GLN A N 1
ATOM 697 C CA . GLN A 1 95 ? -29.546 -29.463 50.986 1.00 60.34 95 GLN A CA 1
ATOM 698 C C . GLN A 1 95 ? -29.441 -28.846 49.580 1.00 60.34 95 GLN A C 1
ATOM 700 O O . GLN A 1 95 ? -30.267 -29.107 48.707 1.00 60.34 95 GLN A O 1
ATOM 705 N N . LEU A 1 96 ? -28.469 -27.951 49.389 1.00 58.69 96 LEU A N 1
ATOM 706 C CA . LEU A 1 96 ? -28.278 -27.233 48.130 1.00 58.69 96 LEU A CA 1
ATOM 707 C C . LEU A 1 96 ? -27.669 -28.174 47.075 1.00 58.69 96 LEU A C 1
ATOM 709 O O . LEU A 1 96 ? -26.579 -28.708 47.304 1.00 58.69 96 LEU A O 1
ATOM 713 N N . PRO A 1 97 ? -28.311 -28.366 45.908 1.00 54.12 97 PRO A N 1
ATOM 714 C CA . PRO A 1 97 ? -27.744 -29.163 44.833 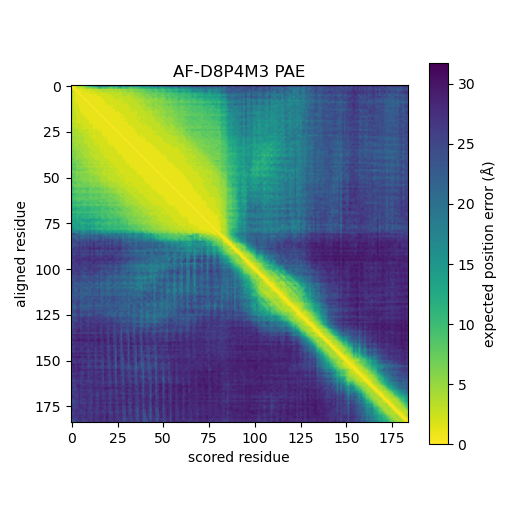1.00 54.12 97 PRO A CA 1
ATOM 715 C C . PRO A 1 97 ? -26.531 -28.451 44.221 1.00 54.12 97 PRO A C 1
ATOM 717 O O . PRO A 1 97 ? -26.609 -27.300 43.798 1.00 54.12 97 PRO A O 1
ATOM 720 N N . GLY A 1 98 ? -25.410 -29.179 44.199 1.00 57.78 98 GLY A N 1
ATOM 721 C CA . GLY A 1 98 ? -24.187 -28.977 43.417 1.00 57.78 98 GLY A CA 1
ATOM 722 C C . GLY A 1 98 ? -23.956 -27.592 42.811 1.00 57.78 98 GLY A C 1
ATOM 723 O O . GLY A 1 98 ? -24.462 -27.283 41.732 1.00 57.78 98 GLY A O 1
ATOM 724 N N . ARG A 1 99 ? -23.073 -26.813 43.449 1.00 52.75 99 ARG A N 1
ATOM 725 C CA . ARG A 1 99 ? -22.441 -25.617 42.873 1.00 52.75 99 ARG A CA 1
ATOM 726 C C . ARG A 1 99 ? -21.798 -25.958 41.521 1.00 52.75 99 ARG A C 1
ATOM 728 O O . ARG A 1 99 ? -20.647 -26.389 41.464 1.00 52.75 99 ARG A O 1
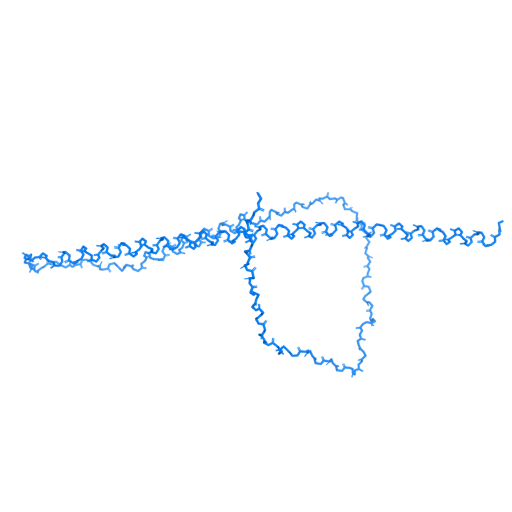ATOM 735 N N . ARG A 1 100 ? -22.522 -25.744 40.421 1.00 58.72 100 ARG A N 1
ATOM 736 C CA . ARG A 1 100 ? -21.934 -25.735 39.078 1.00 58.72 100 ARG A CA 1
ATOM 737 C C . ARG A 1 100 ? -21.074 -24.478 38.976 1.00 58.72 100 ARG A C 1
ATOM 739 O O . ARG A 1 100 ? -21.571 -23.363 39.112 1.00 58.72 100 ARG A O 1
ATOM 746 N N . ARG A 1 101 ? -19.763 -24.677 38.835 1.00 57.22 101 ARG A N 1
ATOM 747 C CA . ARG A 1 101 ? -18.749 -23.620 38.759 1.00 57.22 101 ARG A CA 1
ATOM 748 C C . ARG A 1 101 ? -19.058 -22.695 37.581 1.00 57.22 101 ARG A C 1
ATOM 750 O O . ARG A 1 101 ? -19.108 -23.139 36.442 1.00 57.22 101 ARG A O 1
ATOM 757 N N . CYS A 1 102 ? -19.172 -21.397 37.838 1.00 57.06 102 CYS A N 1
ATOM 758 C CA . CYS A 1 102 ? -19.351 -20.357 36.819 1.00 57.06 102 CYS A CA 1
ATOM 759 C C . CYS A 1 102 ? -18.105 -20.118 35.930 1.00 57.06 102 CYS A C 1
ATOM 761 O O . CYS A 1 102 ? -18.027 -19.094 35.258 1.00 57.06 102 CYS A O 1
ATOM 763 N N . GLY A 1 103 ? -17.126 -21.031 35.921 1.00 54.75 103 GLY A N 1
ATOM 764 C CA . GLY A 1 103 ? -15.865 -20.881 35.184 1.00 54.75 103 GLY A CA 1
ATOM 765 C C . GLY A 1 103 ? -15.978 -21.108 33.673 1.00 54.75 103 GLY A C 1
ATOM 766 O O . GLY A 1 103 ? -15.158 -20.592 32.920 1.00 54.75 103 GLY A O 1
ATOM 767 N N . ASP A 1 104 ? -17.012 -21.810 33.205 1.00 54.28 104 ASP A N 1
ATOM 768 C CA . ASP A 1 104 ? -17.026 -22.307 31.821 1.00 54.28 104 ASP A CA 1
ATOM 769 C C . ASP A 1 104 ? -17.554 -21.293 30.792 1.00 54.28 104 ASP A C 1
ATOM 771 O O . ASP A 1 104 ? -17.267 -21.399 29.600 1.00 54.28 104 ASP A O 1
ATOM 775 N N . ARG A 1 105 ? -18.274 -20.247 31.222 1.00 53.44 105 ARG A N 1
ATOM 776 C CA . ARG A 1 105 ? -18.939 -19.318 30.286 1.00 53.44 105 ARG A CA 1
ATOM 777 C C . ARG A 1 105 ? -17.986 -18.290 29.651 1.00 53.44 105 ARG A C 1
ATOM 779 O O . ARG A 1 105 ? -18.250 -17.807 28.553 1.00 53.44 105 ARG A O 1
ATOM 786 N N . VAL A 1 106 ? -16.850 -17.993 30.289 1.00 55.19 106 VAL A N 1
ATOM 787 C CA . VAL A 1 106 ? -15.832 -17.067 29.746 1.00 55.19 106 VAL A CA 1
ATOM 788 C C . VAL A 1 106 ? -14.997 -17.738 28.646 1.00 55.19 106 VAL A C 1
ATOM 790 O O . VAL A 1 106 ? -14.527 -17.075 27.724 1.00 55.19 106 VAL A O 1
ATOM 793 N N . HIS A 1 107 ? -14.853 -19.065 28.681 1.00 55.03 107 HIS A N 1
ATOM 794 C CA . HIS A 1 107 ? -14.098 -19.800 27.664 1.00 55.03 107 HIS A CA 1
ATOM 795 C C . HIS A 1 107 ? -14.821 -19.913 26.317 1.00 55.03 107 HIS A C 1
ATOM 797 O O . HIS A 1 107 ? -14.152 -20.000 25.284 1.00 55.03 107 HIS A O 1
ATOM 803 N N . ASP A 1 108 ? -16.153 -19.850 26.299 1.00 53.28 108 ASP A N 1
ATOM 804 C CA . ASP A 1 108 ? -16.919 -19.986 25.057 1.00 53.28 108 ASP A CA 1
ATOM 805 C C . ASP A 1 108 ? -16.893 -18.697 24.209 1.00 53.28 108 ASP A C 1
ATOM 807 O O . ASP A 1 108 ? -16.687 -18.729 22.992 1.00 53.28 108 ASP A O 1
ATOM 811 N N . ARG A 1 109 ? -16.930 -17.520 24.855 1.00 54.88 109 ARG A N 1
ATOM 812 C CA . ARG A 1 109 ? -16.820 -16.222 24.156 1.00 54.88 109 ARG A CA 1
ATOM 813 C C . ARG A 1 109 ? -15.447 -16.032 23.496 1.00 54.88 109 ARG A C 1
ATOM 815 O O . ARG A 1 109 ? -15.366 -15.571 22.359 1.00 54.88 109 ARG A O 1
ATOM 822 N N . SER A 1 110 ? -14.377 -16.490 24.148 1.00 54.66 110 SER A N 1
ATOM 823 C CA . SER A 1 110 ? -13.010 -16.453 23.604 1.00 54.66 110 SER A CA 1
ATOM 824 C C . SER A 1 110 ? -12.768 -17.448 22.456 1.00 54.66 110 SER A C 1
ATOM 826 O O . SER A 1 110 ? -11.814 -17.285 21.690 1.00 54.66 110 SER A O 1
ATOM 828 N N . ARG A 1 111 ? -13.606 -18.487 22.303 1.00 58.41 111 ARG A N 1
ATOM 829 C CA . ARG A 1 111 ? -13.571 -19.386 21.131 1.00 58.41 111 ARG A CA 1
ATOM 830 C C . ARG A 1 111 ? -14.335 -18.815 19.936 1.00 58.41 111 ARG A C 1
ATOM 832 O O . ARG A 1 111 ? -13.908 -19.040 18.806 1.00 58.41 111 ARG A O 1
ATOM 839 N N . SER A 1 112 ? -15.402 -18.050 20.172 1.00 56.56 112 SER A N 1
ATOM 840 C CA . SER A 1 112 ? -16.149 -17.358 19.113 1.00 56.56 112 SER A CA 1
ATOM 841 C C . SER A 1 112 ? -15.298 -16.290 18.407 1.00 56.56 112 SER A C 1
ATOM 843 O O . SER A 1 112 ? -15.199 -16.295 17.179 1.00 56.56 112 SER A O 1
ATOM 845 N N . ILE A 1 113 ? -14.565 -15.464 19.165 1.00 54.16 113 ILE A N 1
ATOM 846 C CA . ILE A 1 113 ? -13.710 -14.401 18.598 1.00 54.16 113 ILE A CA 1
ATOM 847 C C . ILE A 1 113 ? -12.612 -14.989 17.691 1.00 54.16 113 ILE A C 1
ATOM 849 O O . ILE A 1 113 ? -12.415 -14.521 16.571 1.00 54.16 113 ILE A O 1
ATOM 853 N N . ARG A 1 114 ? -11.975 -16.098 18.099 1.00 55.41 114 ARG A N 1
ATOM 854 C CA . ARG A 1 114 ? -10.951 -16.768 17.274 1.00 55.41 114 ARG A CA 1
ATOM 855 C C . ARG A 1 114 ? -11.491 -17.398 15.984 1.00 55.41 114 ARG A C 1
ATOM 857 O O . ARG A 1 114 ? -10.743 -17.508 15.017 1.00 55.41 114 ARG A O 1
ATOM 864 N N . ARG A 1 115 ? -12.768 -17.803 15.921 1.00 57.59 115 ARG A N 1
ATOM 865 C CA . ARG A 1 115 ? -13.356 -18.321 14.668 1.00 57.59 115 ARG A CA 1
ATOM 866 C C . ARG A 1 115 ? -13.602 -17.213 13.644 1.00 57.59 115 ARG A C 1
ATOM 868 O O . ARG A 1 115 ? -13.429 -17.464 12.453 1.00 57.59 115 ARG A O 1
ATOM 875 N N . HIS A 1 116 ? -13.929 -16.000 14.088 1.00 52.78 116 HIS A N 1
ATOM 876 C CA . HIS A 1 116 ? -14.098 -14.861 13.185 1.00 52.78 116 HIS A CA 1
ATOM 877 C C . HIS A 1 116 ? -12.765 -14.360 12.610 1.00 52.78 116 HIS A C 1
ATOM 879 O O . HIS A 1 116 ? -12.703 -14.046 11.421 1.00 52.78 116 HIS A O 1
ATOM 885 N N . GLU A 1 117 ? -11.677 -14.387 13.384 1.00 49.47 117 GLU A N 1
ATOM 886 C CA . GLU A 1 117 ? -10.349 -14.007 12.875 1.00 49.47 117 GLU A CA 1
ATOM 887 C C . GLU A 1 117 ? -9.785 -15.007 11.849 1.00 49.47 117 GLU A C 1
ATOM 889 O O . GLU A 1 117 ? -9.186 -14.599 10.852 1.00 49.47 117 GLU A O 1
ATOM 894 N N . CYS A 1 118 ? -10.031 -16.312 12.021 1.00 54.34 118 CYS A N 1
ATOM 895 C CA . CYS A 1 118 ? -9.613 -17.319 11.037 1.00 54.34 118 CYS A CA 1
ATOM 896 C C . CYS A 1 118 ? -10.388 -17.224 9.710 1.00 54.34 118 CYS A C 1
ATOM 898 O O . CYS A 1 118 ? -9.813 -17.487 8.655 1.00 54.34 118 CYS A O 1
ATOM 900 N N . GLY A 1 119 ? -11.666 -16.827 9.739 1.00 51.06 119 GLY A N 1
ATOM 901 C CA . GLY A 1 119 ? -12.467 -16.626 8.525 1.00 51.06 119 GLY A CA 1
ATOM 902 C C . GLY A 1 119 ? -12.072 -15.366 7.750 1.00 51.06 119 GLY A C 1
ATOM 903 O O . GLY A 1 119 ? -11.961 -15.397 6.525 1.00 51.06 119 GLY A 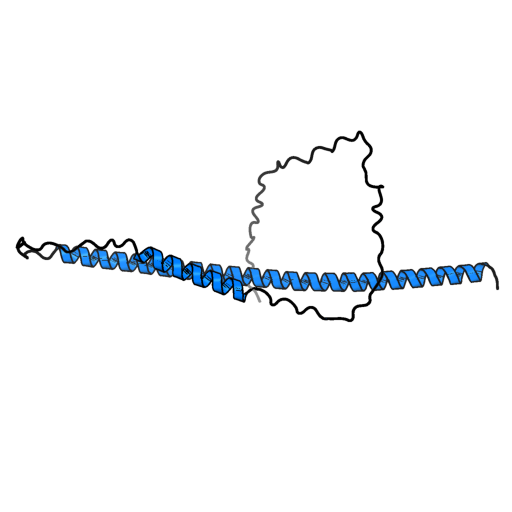O 1
ATOM 904 N N . PHE A 1 120 ? -11.780 -14.269 8.454 1.00 49.16 120 PHE A N 1
ATOM 905 C CA . PHE A 1 120 ? -11.444 -12.994 7.813 1.00 49.16 120 PHE A CA 1
ATOM 906 C C . PHE A 1 120 ? -10.079 -13.029 7.109 1.00 49.16 120 PHE A C 1
ATOM 908 O O . PHE A 1 120 ? -9.906 -12.465 6.029 1.00 49.16 120 PHE A O 1
ATOM 915 N N . ARG A 1 121 ? -9.116 -13.782 7.658 1.00 50.75 121 ARG A N 1
ATOM 916 C CA . ARG A 1 121 ? -7.791 -13.959 7.042 1.00 50.75 121 ARG A CA 1
ATOM 917 C C . ARG A 1 121 ? -7.816 -14.812 5.765 1.00 50.75 121 ARG A C 1
ATOM 919 O O . ARG A 1 121 ? -6.889 -14.720 4.965 1.00 50.75 121 ARG A O 1
ATOM 926 N N . ALA A 1 122 ? -8.861 -15.617 5.556 1.00 54.84 122 ALA A N 1
ATOM 927 C CA . ALA A 1 122 ? -9.054 -16.383 4.324 1.00 54.84 122 ALA A CA 1
ATOM 928 C C . ALA A 1 122 ? -9.677 -15.544 3.191 1.00 54.84 122 ALA A C 1
ATOM 930 O O . ALA A 1 122 ? -9.396 -15.813 2.028 1.00 54.84 122 ALA A O 1
ATOM 931 N N . ALA A 1 123 ? -10.464 -14.512 3.518 1.00 52.84 123 ALA A N 1
ATOM 932 C CA . ALA A 1 123 ? -11.130 -13.650 2.535 1.00 52.84 123 ALA A CA 1
ATOM 933 C C . ALA A 1 123 ? -10.234 -12.524 1.983 1.00 52.84 123 ALA A C 1
ATOM 935 O O . ALA A 1 123 ? -10.470 -12.039 0.883 1.00 52.84 123 ALA A O 1
ATOM 936 N N . LEU A 1 124 ? -9.187 -12.134 2.719 1.00 49.19 124 LEU A N 1
ATOM 937 C CA . LEU A 1 124 ? -8.195 -11.140 2.279 1.00 49.19 124 LEU A CA 1
ATOM 938 C C . LEU A 1 124 ? -6.960 -11.762 1.620 1.00 49.19 124 LEU A C 1
ATOM 940 O O . LEU A 1 124 ? -5.977 -11.068 1.370 1.00 49.19 124 LEU A O 1
ATOM 944 N N . ARG A 1 125 ? -6.975 -13.070 1.341 1.00 46.66 125 ARG A N 1
ATOM 945 C CA . ARG A 1 125 ? -5.950 -13.651 0.479 1.00 46.66 125 ARG A CA 1
ATOM 946 C C . ARG A 1 125 ? -6.233 -13.151 -0.941 1.00 46.66 125 ARG A C 1
ATOM 948 O O . ARG A 1 125 ? -7.280 -1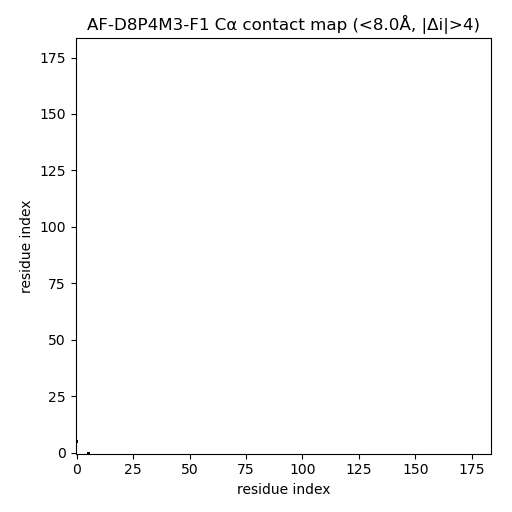3.516 -1.476 1.00 46.66 125 ARG A O 1
ATOM 955 N N . PRO A 1 126 ? -5.352 -12.337 -1.553 1.00 53.09 126 PRO A N 1
ATOM 956 C CA . PRO A 1 126 ? -5.511 -11.985 -2.954 1.00 53.09 126 PRO A CA 1
ATOM 957 C C . PRO A 1 126 ? -5.616 -13.290 -3.741 1.00 53.09 126 PRO A C 1
ATOM 959 O O . PRO A 1 126 ? -4.824 -14.215 -3.523 1.00 53.09 126 PRO A O 1
ATOM 962 N N . ALA A 1 127 ? -6.648 -13.392 -4.582 1.00 54.03 127 ALA A N 1
ATOM 963 C CA . ALA A 1 127 ? -6.812 -14.530 -5.470 1.00 54.03 127 ALA A CA 1
ATOM 964 C C . ALA A 1 127 ? -5.470 -14.760 -6.181 1.00 54.03 127 ALA A C 1
ATOM 966 O O . ALA A 1 127 ? -4.875 -13.778 -6.638 1.00 54.03 127 ALA A O 1
ATOM 967 N N . PRO A 1 128 ? -4.954 -16.004 -6.240 1.00 55.19 128 PRO A N 1
ATOM 968 C CA . PRO A 1 128 ? -3.749 -16.276 -7.001 1.00 55.19 128 PRO A CA 1
ATOM 969 C C . PRO A 1 128 ? -4.016 -15.775 -8.415 1.00 55.19 128 PRO A C 1
ATOM 971 O O . PRO A 1 128 ? -4.927 -16.257 -9.092 1.00 55.19 128 PRO A O 1
ATOM 974 N N . SER A 1 129 ? -3.280 -14.739 -8.809 1.00 54.34 129 SER A N 1
ATOM 975 C CA . SER A 1 129 ? -3.292 -14.215 -10.160 1.00 54.34 129 SER A CA 1
ATOM 976 C C . SER A 1 129 ? -3.105 -15.409 -11.084 1.00 54.34 129 SER A C 1
ATOM 978 O O . SER A 1 129 ? -2.108 -16.130 -10.993 1.00 54.34 129 SER A O 1
ATOM 980 N N . SER A 1 130 ? -4.133 -15.683 -11.892 1.00 50.28 130 SER A N 1
ATOM 981 C CA . SER A 1 130 ? -4.105 -16.778 -12.855 1.00 50.28 130 SER A CA 1
ATOM 982 C C . SER A 1 130 ? -2.797 -16.688 -13.636 1.00 50.28 130 SER A C 1
ATOM 984 O O . SER A 1 130 ? -2.502 -15.614 -14.173 1.00 50.28 130 SER A O 1
ATOM 986 N N . PRO A 1 131 ? -1.994 -17.765 -13.696 1.00 55.56 131 PRO A N 1
ATOM 987 C CA . PRO A 1 131 ? -0.817 -17.773 -14.534 1.00 55.56 131 PRO A CA 1
ATOM 988 C C . PRO A 1 131 ? -1.317 -17.660 -15.967 1.00 55.56 131 PRO A C 1
ATOM 990 O O . PRO A 1 131 ? -1.918 -18.581 -16.516 1.00 55.56 131 PRO A O 1
ATOM 993 N N . ASN A 1 132 ? -1.120 -16.481 -16.543 1.00 48.94 132 ASN A N 1
ATOM 994 C CA . ASN A 1 132 ? -1.374 -16.225 -17.942 1.00 48.94 132 ASN A CA 1
ATOM 995 C C . ASN A 1 132 ? -0.465 -17.188 -18.720 1.00 48.94 132 ASN A C 1
ATOM 997 O O . ASN A 1 132 ? 0.753 -17.000 -18.782 1.00 48.94 132 ASN A O 1
ATOM 1001 N N . HIS A 1 133 ? -1.042 -18.281 -19.221 1.00 48.06 133 HIS A N 1
ATOM 1002 C CA . HIS A 1 133 ? -0.373 -19.244 -20.084 1.00 48.06 133 HIS A CA 1
ATOM 1003 C C . HIS A 1 133 ? -0.095 -18.580 -21.437 1.00 48.06 133 HIS A C 1
ATOM 1005 O O . HIS A 1 133 ? -0.820 -18.765 -22.409 1.00 48.06 133 HIS A O 1
ATOM 1011 N N . GLY A 1 134 ? 0.977 -17.790 -21.48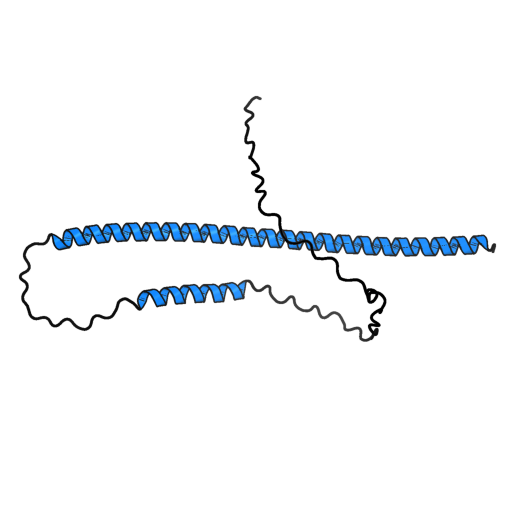7 1.00 49.81 134 GLY A N 1
ATOM 1012 C CA . GLY A 1 134 ? 1.662 -17.453 -22.728 1.00 49.81 134 GLY A CA 1
ATOM 1013 C C . GLY A 1 134 ? 2.447 -18.669 -23.242 1.00 49.81 134 GLY A C 1
ATOM 1014 O O . GLY A 1 134 ? 2.923 -19.477 -22.437 1.00 49.81 134 GLY A O 1
ATOM 1015 N N . PRO A 1 135 ? 2.568 -18.840 -24.569 1.00 50.56 135 PRO A N 1
ATOM 1016 C CA . PRO A 1 135 ? 3.097 -20.056 -25.164 1.00 50.56 135 PRO A CA 1
ATOM 1017 C C . PRO A 1 135 ? 4.556 -20.294 -24.769 1.00 50.56 135 PRO A C 1
ATOM 1019 O O . PRO A 1 135 ? 5.430 -19.439 -24.907 1.00 50.56 135 PRO A O 1
ATOM 1022 N N . SER A 1 136 ? 4.789 -21.515 -24.294 1.00 50.44 136 SER A N 1
ATOM 1023 C CA . SER A 1 136 ? 6.088 -22.098 -23.990 1.00 50.44 136 SER A CA 1
ATOM 1024 C C . SER A 1 136 ? 6.990 -22.084 -25.228 1.00 50.44 136 SER A C 1
ATOM 1026 O O . SER A 1 136 ? 6.869 -22.935 -26.110 1.00 50.44 136 SER A O 1
ATOM 1028 N N . LEU A 1 137 ? 7.935 -21.144 -25.270 1.00 49.66 137 LEU A N 1
ATOM 1029 C CA . LEU A 1 137 ? 9.144 -21.287 -26.072 1.00 49.66 137 LEU A CA 1
ATOM 1030 C C . LEU A 1 137 ? 10.182 -22.025 -25.230 1.00 49.66 137 LEU A C 1
ATOM 1032 O O . LEU A 1 137 ? 10.771 -21.501 -24.285 1.00 49.66 137 LEU A O 1
ATOM 1036 N N . ARG A 1 138 ? 10.347 -23.299 -25.576 1.00 50.47 138 ARG A N 1
ATOM 1037 C CA . ARG A 1 138 ? 11.424 -24.161 -25.106 1.00 50.47 138 ARG A CA 1
ATOM 1038 C C . ARG A 1 138 ? 12.784 -23.570 -25.491 1.00 50.47 138 ARG A C 1
ATOM 1040 O O . ARG A 1 138 ? 12.938 -22.989 -26.559 1.00 50.47 138 ARG A O 1
ATOM 1047 N N . SER A 1 139 ? 13.765 -23.892 -24.651 1.00 51.38 139 SER A N 1
ATOM 1048 C CA . SER A 1 139 ? 15.200 -23.960 -24.953 1.00 51.38 139 SER A CA 1
ATOM 1049 C C . SER A 1 139 ? 15.985 -22.650 -25.044 1.00 51.38 139 SER A C 1
ATOM 1051 O O . SER A 1 139 ? 16.164 -22.082 -26.112 1.00 51.38 139 SER A O 1
ATOM 1053 N N . ALA A 1 140 ? 16.649 -22.313 -23.935 1.00 45.72 140 ALA A N 1
ATOM 1054 C CA . ALA A 1 140 ? 18.096 -22.083 -23.954 1.00 45.72 140 ALA A CA 1
ATOM 1055 C C . ALA A 1 140 ? 18.681 -22.288 -22.547 1.00 45.72 140 ALA A C 1
ATOM 1057 O O . ALA A 1 140 ? 18.595 -21.433 -21.666 1.00 45.72 140 ALA A O 1
ATOM 1058 N N . HIS A 1 141 ? 19.280 -23.458 -22.344 1.00 55.47 141 HIS A N 1
ATOM 1059 C CA . HIS A 1 141 ? 20.143 -23.755 -21.211 1.00 55.47 141 HIS A CA 1
ATOM 1060 C C . HIS A 1 141 ? 21.423 -22.913 -21.335 1.00 55.47 141 HIS A C 1
ATOM 1062 O O . HIS A 1 141 ? 22.354 -23.290 -22.039 1.00 55.47 141 HIS A O 1
ATOM 1068 N N . TRP A 1 142 ? 21.482 -21.773 -20.646 1.00 47.03 142 TRP A N 1
ATOM 1069 C CA . TRP A 1 142 ? 22.733 -21.044 -20.438 1.00 47.03 142 TRP A CA 1
ATOM 1070 C C . TRP A 1 142 ? 23.312 -21.418 -19.078 1.00 47.03 142 TRP A C 1
ATOM 1072 O O . TRP A 1 142 ? 22.785 -21.070 -18.020 1.00 47.03 142 TRP A O 1
ATOM 1082 N N . GLY A 1 143 ? 24.398 -22.187 -19.122 1.00 45.97 143 GLY A N 1
ATOM 1083 C CA . GLY A 1 143 ? 25.192 -22.565 -17.965 1.00 45.97 143 GLY A CA 1
ATOM 1084 C C . GLY A 1 143 ? 25.690 -21.339 -17.202 1.00 45.97 143 GLY A C 1
ATOM 1085 O O . GLY A 1 143 ? 26.407 -20.488 -17.727 1.00 45.97 143 GLY A O 1
ATOM 1086 N N . ARG A 1 144 ? 25.333 -21.279 -15.920 1.00 46.34 144 ARG A N 1
ATOM 1087 C CA . ARG A 1 144 ? 25.802 -20.285 -14.953 1.00 46.34 144 ARG A CA 1
ATOM 1088 C C . ARG A 1 144 ? 27.272 -20.572 -14.603 1.00 46.34 144 ARG A C 1
ATOM 1090 O O . ARG A 1 144 ? 27.569 -21.164 -13.567 1.00 46.34 144 ARG A O 1
ATOM 1097 N N . ARG A 1 145 ? 28.216 -20.148 -15.454 1.00 50.12 145 ARG A N 1
ATOM 1098 C CA . ARG A 1 145 ? 29.612 -19.938 -15.030 1.00 50.12 145 ARG A CA 1
ATOM 1099 C C . ARG A 1 145 ? 29.611 -18.788 -14.026 1.00 50.12 145 ARG A C 1
ATOM 1101 O O . ARG A 1 145 ? 29.531 -17.623 -14.401 1.00 50.12 145 ARG A O 1
ATOM 1108 N N . ARG A 1 146 ? 29.655 -19.116 -12.734 1.00 52.81 146 ARG A N 1
ATOM 1109 C CA . ARG A 1 146 ? 29.933 -18.135 -11.681 1.00 52.81 146 ARG A CA 1
ATOM 1110 C C . ARG A 1 146 ? 31.362 -17.640 -11.894 1.00 52.81 146 ARG A C 1
ATOM 1112 O O . ARG A 1 146 ? 32.306 -18.420 -11.784 1.00 52.81 146 ARG A O 1
ATOM 1119 N N . ASN A 1 147 ? 31.501 -16.366 -12.245 1.00 48.22 147 ASN A N 1
ATOM 1120 C CA . ASN A 1 147 ? 32.783 -15.678 -12.276 1.00 48.22 147 ASN A CA 1
ATOM 1121 C C . ASN A 1 147 ? 33.423 -15.765 -10.885 1.00 48.22 147 ASN A C 1
ATOM 1123 O O . ASN A 1 147 ? 32.885 -15.243 -9.916 1.00 48.22 147 ASN A O 1
ATOM 1127 N N . GLN A 1 148 ? 34.584 -16.413 -10.795 1.00 56.03 148 GLN A N 1
ATOM 1128 C CA . GLN A 1 148 ? 35.414 -16.493 -9.587 1.00 56.03 148 GLN A CA 1
ATOM 1129 C C . GLN A 1 148 ? 36.154 -15.176 -9.265 1.00 56.03 148 GLN A C 1
ATOM 1131 O O . GLN A 1 148 ? 37.146 -15.196 -8.545 1.00 56.03 148 GLN A O 1
ATOM 1136 N N . ARG A 1 149 ? 35.728 -14.028 -9.808 1.00 54.16 149 ARG A N 1
ATOM 1137 C CA . ARG A 1 149 ? 36.487 -12.770 -9.685 1.00 54.16 149 ARG A CA 1
ATOM 1138 C C . ARG A 1 149 ? 36.182 -11.945 -8.431 1.00 54.16 149 ARG A C 1
ATOM 1140 O O . ARG A 1 149 ? 36.931 -11.017 -8.170 1.00 54.16 149 ARG A O 1
ATOM 1147 N N . ASP A 1 150 ? 35.204 -12.345 -7.618 1.00 57.38 150 ASP A N 1
ATOM 1148 C CA . ASP A 1 150 ? 34.852 -11.637 -6.374 1.00 57.38 150 ASP A CA 1
ATOM 1149 C C . ASP A 1 150 ? 35.279 -12.392 -5.104 1.00 57.38 150 ASP A C 1
ATOM 1151 O O . ASP A 1 150 ? 34.648 -12.276 -4.053 1.00 57.38 150 ASP A O 1
ATOM 1155 N N . ARG A 1 151 ? 36.339 -13.211 -5.172 1.00 61.09 151 ARG A N 1
ATOM 1156 C CA . ARG A 1 151 ? 36.972 -13.717 -3.946 1.00 61.09 151 ARG A CA 1
ATOM 1157 C C . ARG A 1 151 ? 37.972 -12.675 -3.437 1.00 61.09 151 ARG A C 1
ATOM 1159 O O . ARG A 1 151 ? 38.917 -12.373 -4.167 1.00 61.09 151 ARG A O 1
ATOM 1166 N N . PRO A 1 152 ? 37.802 -12.144 -2.213 1.00 68.31 152 PRO A N 1
ATOM 1167 C CA . PRO A 1 152 ? 38.815 -11.295 -1.605 1.00 68.31 152 PRO A CA 1
ATOM 1168 C C . PRO A 1 152 ? 40.122 -12.090 -1.437 1.00 68.31 152 PRO A C 1
ATOM 1170 O O . PRO A 1 152 ? 40.073 -13.307 -1.216 1.00 68.31 152 PRO A O 1
ATOM 1173 N N . PRO A 1 153 ? 41.290 -11.441 -1.570 1.00 74.50 153 PRO A N 1
ATOM 1174 C CA . PRO A 1 153 ? 42.574 -12.110 -1.424 1.00 74.50 153 PRO A CA 1
ATOM 1175 C C . PRO A 1 153 ? 42.723 -12.709 -0.013 1.00 74.50 153 PRO A C 1
ATOM 1177 O O . PRO A 1 153 ? 42.274 -12.104 0.968 1.00 74.50 153 PRO A O 1
ATOM 1180 N N . PRO A 1 154 ? 43.350 -13.892 0.118 1.00 71.69 154 PRO A N 1
ATOM 1181 C CA . PRO A 1 154 ? 43.622 -14.490 1.419 1.00 71.69 154 PRO A CA 1
ATOM 1182 C C . PRO A 1 154 ? 44.548 -13.564 2.220 1.00 71.69 154 PRO A C 1
ATOM 1184 O O . PRO A 1 154 ? 45.652 -13.262 1.777 1.00 71.69 154 PRO A O 1
ATOM 1187 N N . GLY A 1 155 ? 44.081 -13.094 3.380 1.00 74.94 155 GLY A N 1
ATOM 1188 C CA . GLY A 1 155 ? 44.847 -12.225 4.283 1.00 74.94 155 GLY A CA 1
ATOM 1189 C C . GLY A 1 155 ? 44.172 -10.905 4.668 1.00 74.94 155 GLY A C 1
ATOM 1190 O O . GLY A 1 155 ? 44.650 -10.245 5.584 1.00 74.94 155 GLY A O 1
ATOM 1191 N N . MET A 1 156 ? 43.052 -10.524 4.042 1.00 61.72 156 MET A N 1
ATOM 1192 C CA . MET A 1 156 ? 42.250 -9.392 4.527 1.00 61.72 156 MET A CA 1
ATOM 1193 C C . MET A 1 156 ? 41.259 -9.868 5.588 1.00 61.72 156 MET A C 1
ATOM 1195 O O . MET A 1 156 ? 40.286 -10.561 5.289 1.00 61.72 156 MET A O 1
ATOM 1199 N N . THR A 1 157 ? 41.506 -9.494 6.840 1.00 70.38 157 THR A N 1
ATOM 1200 C CA . THR A 1 157 ? 40.494 -9.575 7.891 1.00 70.38 157 THR A CA 1
ATOM 1201 C C . THR A 1 157 ? 39.324 -8.652 7.522 1.00 70.38 157 THR A C 1
ATOM 1203 O O . THR A 1 157 ? 39.547 -7.531 7.055 1.00 70.38 157 THR A O 1
ATOM 1206 N N . PRO A 1 158 ? 38.066 -9.099 7.666 1.00 64.25 158 PRO A N 1
ATOM 1207 C CA . PRO A 1 158 ? 36.919 -8.236 7.427 1.00 64.25 158 PRO A CA 1
ATOM 1208 C C . PRO A 1 158 ? 36.958 -7.060 8.408 1.00 64.25 158 PRO A C 1
ATOM 1210 O O . PRO A 1 158 ? 37.154 -7.254 9.609 1.00 64.25 158 PRO A O 1
ATOM 1213 N N . PHE A 1 159 ? 36.782 -5.842 7.887 1.00 64.62 159 PHE A N 1
ATOM 1214 C CA . PHE A 1 159 ? 36.592 -4.643 8.701 1.00 64.62 159 PHE A CA 1
ATOM 1215 C C . PHE A 1 159 ? 35.488 -4.900 9.742 1.00 64.62 159 PHE A C 1
ATOM 1217 O O . PHE A 1 159 ? 34.447 -5.462 9.381 1.00 64.62 159 PHE A O 1
ATOM 1224 N N . PRO A 1 160 ? 35.679 -4.509 11.016 1.00 66.38 160 PRO A N 1
ATOM 1225 C CA . PRO A 1 160 ? 34.640 -4.660 12.022 1.00 66.38 160 PRO A CA 1
ATOM 1226 C C . PRO A 1 160 ? 33.410 -3.864 11.582 1.00 66.38 160 PRO A C 1
ATOM 1228 O O . PRO A 1 160 ? 33.501 -2.674 11.272 1.00 66.38 160 PRO A O 1
ATOM 1231 N N . ALA A 1 161 ? 32.264 -4.542 11.519 1.00 61.97 161 ALA A N 1
ATOM 1232 C CA . ALA A 1 161 ? 30.985 -3.901 11.262 1.00 61.97 161 ALA A CA 1
ATOM 1233 C C . ALA A 1 161 ? 30.777 -2.761 12.279 1.00 61.97 161 ALA A C 1
ATOM 1235 O O . ALA A 1 161 ? 31.091 -2.954 13.459 1.00 61.97 161 ALA A O 1
ATOM 1236 N N . PRO A 1 162 ? 30.264 -1.589 11.860 1.00 56.78 162 PRO A N 1
ATOM 1237 C CA . PRO A 1 162 ? 29.993 -0.497 12.779 1.00 56.78 162 PRO A CA 1
ATOM 1238 C C . PRO A 1 162 ? 29.001 -0.977 13.839 1.00 56.78 162 PRO A C 1
ATOM 1240 O O . PRO A 1 162 ? 27.852 -1.314 13.550 1.00 56.78 162 PRO A O 1
ATOM 1243 N N . SER A 1 163 ? 29.490 -1.046 15.074 1.00 57.06 163 SER A N 1
ATOM 1244 C CA . SER A 1 163 ? 28.716 -1.335 16.269 1.00 57.06 163 SER A CA 1
ATOM 1245 C C . SER A 1 163 ? 27.539 -0.370 16.356 1.00 57.06 163 SER A C 1
ATOM 1247 O O . SER A 1 163 ? 27.723 0.849 16.338 1.00 57.06 163 SER A O 1
ATOM 1249 N N . ALA A 1 164 ? 26.340 -0.935 16.462 1.00 54.09 164 ALA A N 1
ATOM 1250 C CA . ALA A 1 164 ? 25.096 -0.233 16.721 1.00 54.09 164 ALA A CA 1
ATOM 1251 C C . ALA A 1 164 ? 25.150 0.467 18.089 1.00 54.09 164 ALA A C 1
ATOM 1253 O O . ALA A 1 164 ? 24.702 -0.067 19.097 1.00 54.09 164 ALA A O 1
ATOM 1254 N N . CYS A 1 165 ? 25.707 1.673 18.106 1.00 53.50 165 CYS A N 1
ATOM 1255 C CA . CYS A 1 165 ? 25.660 2.603 19.223 1.00 53.50 165 CYS A CA 1
ATOM 1256 C C . CYS A 1 165 ? 25.332 3.986 18.665 1.00 53.50 165 CYS A C 1
ATOM 1258 O O . CYS A 1 165 ? 26.231 4.786 18.456 1.00 53.50 165 CYS A O 1
ATOM 1260 N N . MET A 1 166 ? 24.052 4.258 18.414 1.00 54.09 166 MET A N 1
ATOM 1261 C CA . MET A 1 166 ? 23.491 5.594 18.623 1.00 54.09 166 MET A CA 1
ATOM 1262 C C . MET A 1 166 ? 22.018 5.455 18.990 1.00 54.09 166 MET A C 1
ATOM 1264 O O . MET A 1 166 ? 21.143 5.220 18.158 1.00 54.09 166 MET A O 1
ATOM 1268 N N . ALA A 1 167 ? 21.792 5.562 20.292 1.00 50.38 167 ALA A N 1
ATOM 1269 C CA . ALA A 1 167 ? 20.500 5.783 20.891 1.00 50.38 167 ALA A CA 1
ATOM 1270 C C . ALA A 1 167 ? 19.986 7.192 20.547 1.00 50.38 167 ALA A C 1
ATOM 1272 O O . ALA A 1 167 ? 20.757 8.143 20.480 1.00 50.38 167 ALA A O 1
ATOM 1273 N N . GLY A 1 168 ? 18.666 7.291 20.387 1.00 55.56 168 GLY A N 1
ATOM 1274 C CA . GLY A 1 168 ? 17.842 8.426 20.802 1.00 55.56 168 GLY A CA 1
ATOM 1275 C C . GLY A 1 168 ? 18.275 9.838 20.404 1.00 55.56 168 GLY A C 1
ATOM 1276 O O . GLY A 1 168 ? 18.884 10.548 21.195 1.00 55.56 168 GLY A O 1
ATOM 1277 N N . ALA A 1 169 ? 17.770 10.311 19.267 1.00 48.28 169 ALA A N 1
ATOM 1278 C CA . ALA A 1 169 ? 17.488 11.731 19.075 1.00 48.28 169 ALA A CA 1
ATOM 1279 C C . ALA A 1 169 ? 16.054 11.882 18.552 1.00 48.28 169 ALA A C 1
ATOM 1281 O O . ALA A 1 169 ? 15.800 11.965 17.353 1.00 48.28 169 ALA A O 1
ATOM 1282 N N . THR A 1 170 ? 15.098 11.863 19.481 1.00 50.53 170 THR A N 1
ATOM 1283 C CA . THR A 1 170 ? 13.699 12.222 19.241 1.00 50.53 170 THR A CA 1
ATOM 1284 C C . THR A 1 170 ? 13.652 13.691 18.830 1.00 50.53 170 THR A C 1
ATOM 1286 O O . THR A 1 170 ? 13.733 14.581 19.674 1.00 50.53 170 THR A O 1
ATOM 1289 N N . THR A 1 171 ? 13.560 13.974 17.532 1.00 58.53 171 THR A N 1
ATOM 1290 C CA . THR A 1 171 ? 13.334 15.341 17.059 1.00 58.53 171 THR A CA 1
ATOM 1291 C C . THR A 1 171 ? 11.859 15.670 17.257 1.00 58.53 171 THR A C 1
ATOM 1293 O O . THR A 1 171 ? 10.975 15.170 16.564 1.00 58.53 171 THR A O 1
ATOM 1296 N N . HIS A 1 172 ? 11.598 16.485 18.272 1.00 46.06 172 HIS A N 1
ATOM 1297 C CA . HIS A 1 172 ? 10.298 17.058 18.575 1.00 46.06 172 HIS A CA 1
ATOM 1298 C C . HIS A 1 172 ? 9.978 18.107 17.496 1.00 46.06 172 HIS A C 1
ATOM 1300 O O . HIS A 1 172 ? 10.431 19.248 17.577 1.00 46.06 172 HIS A O 1
ATOM 1306 N N . ILE A 1 173 ? 9.239 17.725 16.451 1.00 59.84 173 ILE A N 1
ATOM 1307 C CA . ILE A 1 173 ? 8.703 18.695 15.490 1.00 59.84 173 ILE A CA 1
ATOM 1308 C C . ILE A 1 173 ? 7.549 19.420 16.187 1.00 59.84 173 ILE A C 1
ATOM 1310 O O . ILE A 1 173 ? 6.451 18.884 16.329 1.00 59.84 173 ILE A O 1
ATOM 1314 N N . HIS A 1 174 ? 7.831 20.628 16.674 1.00 52.78 174 HIS A N 1
ATOM 1315 C CA . HIS A 1 174 ? 6.815 21.585 17.089 1.00 52.78 1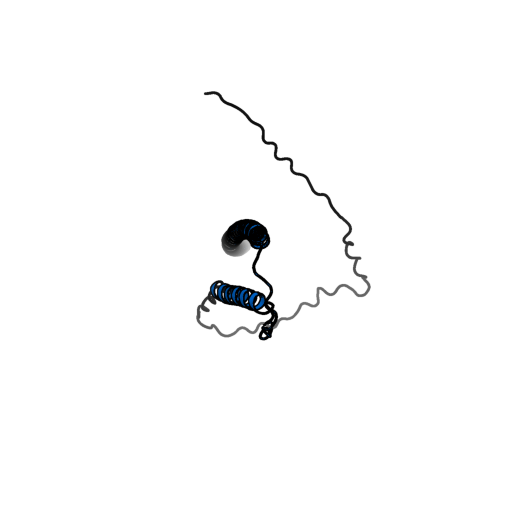74 HIS A CA 1
ATOM 1316 C C . HIS A 1 174 ? 6.012 22.007 15.854 1.00 52.78 174 HIS A C 1
ATOM 1318 O O . HIS A 1 174 ? 6.539 22.657 14.951 1.00 52.78 174 HIS A O 1
ATOM 1324 N N . SER A 1 175 ? 4.731 21.646 15.825 1.00 46.41 175 SER A N 1
ATOM 1325 C CA . SER A 1 175 ? 3.752 22.260 14.934 1.00 46.41 175 SER A CA 1
ATOM 1326 C C . SER A 1 175 ? 3.620 23.739 15.294 1.00 46.41 175 SER A C 1
ATOM 1328 O O . SER A 1 175 ? 3.019 24.083 16.311 1.00 46.41 175 SER A O 1
ATOM 1330 N N . ILE A 1 176 ? 4.177 24.615 14.459 1.00 53.50 176 ILE A N 1
ATOM 1331 C CA . ILE A 1 176 ? 3.859 26.044 14.473 1.00 53.50 176 ILE A CA 1
ATOM 1332 C C . ILE A 1 176 ? 2.472 26.190 13.843 1.00 53.50 176 ILE A C 1
ATOM 1334 O O . ILE A 1 176 ? 2.316 26.288 12.628 1.00 53.50 176 ILE A O 1
ATOM 1338 N N . SER A 1 177 ? 1.456 26.142 14.699 1.00 51.72 177 SER A N 1
ATOM 1339 C CA . SER A 1 177 ? 0.143 26.714 14.428 1.00 51.72 177 SER A CA 1
ATOM 1340 C C . SER A 1 177 ? 0.194 28.195 14.796 1.00 51.72 177 SER A C 1
ATOM 1342 O O . SER A 1 177 ? 0.084 28.524 15.971 1.00 51.72 177 SER A O 1
ATOM 1344 N N . ASP A 1 178 ? 0.316 29.076 13.807 1.00 52.09 178 ASP A N 1
ATOM 1345 C CA . ASP A 1 178 ? -0.036 30.496 13.940 1.00 52.09 178 ASP A CA 1
ATOM 1346 C C . ASP A 1 178 ? -0.749 30.928 12.650 1.00 52.09 178 ASP A C 1
ATOM 1348 O O . ASP A 1 178 ? -0.193 30.885 11.556 1.00 52.09 178 ASP A O 1
ATOM 1352 N N . ARG A 1 179 ? -2.077 31.088 12.688 1.00 52.44 179 ARG A N 1
ATOM 1353 C CA . ARG A 1 179 ? -2.764 32.373 12.914 1.00 52.44 179 ARG A CA 1
ATOM 1354 C C . ARG A 1 179 ? -2.228 33.513 12.040 1.00 52.44 179 ARG A C 1
ATOM 1356 O O . ARG A 1 179 ? -1.389 34.300 12.460 1.00 52.44 179 ARG A O 1
ATOM 1363 N N . ARG A 1 180 ? -2.889 33.722 10.900 1.00 58.97 180 ARG A N 1
ATOM 1364 C CA . ARG A 1 180 ? -3.253 35.075 10.458 1.00 58.97 180 ARG A CA 1
ATOM 1365 C C . ARG A 1 180 ? -4.707 35.107 9.991 1.00 58.97 180 ARG A C 1
ATOM 1367 O O . ARG A 1 180 ? -5.058 34.638 8.916 1.00 58.97 180 ARG A O 1
ATOM 1374 N N . THR A 1 181 ? -5.531 35.581 10.921 1.00 58.84 181 THR A N 1
ATOM 1375 C CA . THR A 1 181 ? -6.594 36.586 10.759 1.00 58.84 181 THR A CA 1
ATOM 1376 C C . THR A 1 181 ? -6.689 37.225 9.365 1.00 58.84 181 THR A C 1
ATOM 1378 O O . THR A 1 181 ? -5.691 37.666 8.809 1.00 58.84 181 THR A O 1
ATOM 1381 N N . GLN A 1 182 ? -7.876 37.171 8.753 1.00 53.97 182 GLN A N 1
ATOM 1382 C CA . GLN A 1 182 ? -8.822 38.301 8.639 1.00 53.97 182 GLN A CA 1
ATOM 1383 C C . GLN A 1 182 ? -8.248 39.520 7.899 1.00 53.97 182 GLN A C 1
ATOM 1385 O O . GLN A 1 182 ? -7.422 40.229 8.459 1.00 53.97 182 GLN A O 1
ATOM 1390 N N . HIS A 1 183 ? -8.728 39.751 6.671 1.00 57.31 183 HIS A N 1
ATOM 1391 C CA . HIS A 1 183 ? -9.245 41.024 6.133 1.00 57.31 183 HIS A CA 1
ATOM 1392 C C . HIS A 1 183 ? -9.253 40.978 4.595 1.00 57.31 183 HIS A C 1
ATOM 1394 O O . HIS A 1 183 ? -8.198 41.095 3.976 1.00 57.31 183 HIS A O 1
ATOM 1400 N N . ALA A 1 184 ? -10.443 40.811 4.012 1.00 58.94 184 ALA A N 1
ATOM 1401 C CA . ALA A 1 184 ? -10.945 41.472 2.800 1.00 58.94 184 ALA A CA 1
ATOM 1402 C C . ALA A 1 184 ? -12.389 41.006 2.576 1.00 58.94 184 ALA A C 1
ATOM 1404 O O . ALA A 1 184 ? -12.590 39.774 2.487 1.00 58.94 184 ALA A O 1
#

Organism: NCBI:txid859656

Foldseek 3Di:
DDPVVVVVVVVVVVVVVVVVVVVVVVVVVVVVVVVVVVVVVVVVVVVVVVVVVVVVVVVVVVVVVVVVVVVVVVVVVVVVVVVPDPDDDPPDDDDDPDDPDPPVPVVVVVVVVVVVVVVVVVVPPPDPDPPPPDDDDDDDDDDPPPPPPPDDDPPDDDDPDPPPDDDDDPPPPDPPDDDDDDDD

=== Feature glossary ===
The record interleaves many kinds of information about one protein. Here is each kind framed as the question it answers.

Q: What does the local fold look like, residue by residue?
A: A 3Di character summarizes, for each residue, the relative orientation of the Cα frame of its nearest spatial neighbor. Because it encodes fold topology rather than chemistry, 3Di alignments detect remote structural similarity that sequence alignment misses.

Q: Which residues are in helices, strands, or loops?
A: Secondary structure is the local, repeating backbone conformation. DSSP classifies it into eight states by reading the hydrogen-bond network: three helix types (H, G, I), two β types (E, B), two non-regular types (T, S), and unstructured coil (-).

Q: How big and how compact is the whole molecule?
A: Three whole-structure scalars: the radius of gyration (RMS distance of Cα from centroid, in Å), the count of Cα–Cα contacts (pairs closer than 8 Å and separated by more than four residues in sequence — i.e. tertiary, not local, contacts), and the bounding-box dimensions. Together they distinguish compact globular folds from extended fibres or disordered chains.

Q: How confident is the AlphaFold model at each residue?
A: For AlphaFold models, the B-factor field carries pLDDT — the model's own estimate of local accuracy on a 0–100 s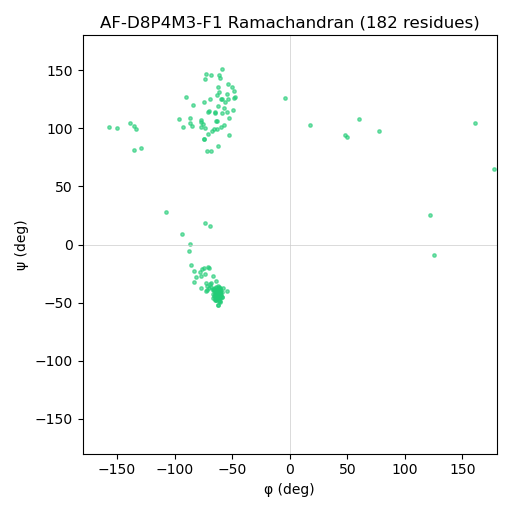cale. Regions with pLDDT<50 should be treated as essentially unmodeled; they often correspond to intrinsically disordered segments.

Q: What family and function is it annotated with?
A: Functional annotations link the protein to curated databases. InterPro entries identify conserved domains and families by matching the sequence against member-database signatures (Pfam, PROSITE, CDD, …). Gene Ontology (GO) terms describe molecular function, biological process, and cellular component in a controlled vocabulary. CATH places the structure in a hierarchical fold classification (Class/Architecture/Topology/Homologous-superfamily). The organism is the source species.

Q: What known structures does this most resemble?
A: Nearest PDB neighbors are the top structural matches found by Foldseek when searching this structure against the entire Protein Data Bank. Each hit reports a TM-score (0 to 1; >0.5 almost always implies the same fold) and an E-value. These are *structural* homologs — they may share no detectable sequence similarity.

Q: Which residues are buried vs exposed?
A: Solvent-accessible surface area (SASA) is the area in Å² traced out by the centre of a 1.4 Å probe sphere (a water molecule) rolled over the protein's van der Waals surface (Shrake–Rupley / Lee–Richards construction). Buried residues have near-zero SASA; fully exposed residues can exceed 200 Å². The total SASA scales roughly with the number of surface residues.

Q: What are the backbone torsion angles?
A: φ (phi) and ψ (psi) are the two rotatable backbone dihedrals per residue: φ is the C(i-1)–N–Cα–C torsion, ψ is the N–Cα–C–N(i+1) torsion, both in degrees on (−180°, 180°]. α-helical residues cluster near (−60°, −45°); β-strand residues near (−120°, +130°). A Ramachandran plot is simply a scatter of (φ, ψ) for every residue.

Q: Are the domains correctly placed relative to each other?
A: Predicted aligned error is AlphaFold's pairwise confidence. Unlike pLDDT (per-residue), PAE is per-residue-pair and captures whether two parts of the structure are correctly placed relative to each other. Units are ångströms of expected positional error.

Q: What if only a Cα trace is available?
A: P-SEA three-state annotation labels each residue as helix, strand, or coil based purely on the geometry of the Cα trace. It serves as a fallback when the full backbone (and thus DSSP) is unavailable.

Q: What is the amino-acid chain?
A: This is the polypeptide sequence — one letter per residue, N-terminus first. Length ranges from a few dozen residues for small domains to over a thousand for large multi-domain proteins.

Q: What do the rendered images show?
A: The six renders are orthographic views along the three Cartesian axes in both directions. Representation (cartoon, sticks, or surface) and color scheme (sequence-rainbow or by-chain) vary across proteins so the training set covers all the common visualization conventions.

Q: What do the diagnostic plots show?
A: Plot images: a contact map (which residues are close in 3D, as an N×N binary image), a Ramachandran scatter (backbone torsion angles, revealing secondary-structure composition at a glance), and — for AlphaFold structures — a PAE heatmap (pairwise prediction confidence).

Q: How mobile is each atom in the crystal?
A: B-factor (Debye–Waller factor) reflects atomic displacement in the crystal lattice. It is an experimental observable (units Å²), not a prediction; low values mean the atom is pinned down, high values mean it moves or is heterogeneous across the crystal.

Q: Where is each backbone atom in 3D?
A: The mmCIF table is the protein's shape written out atom by atom. For each backbone N, Cα, C, and carbonyl O, it records an (x, y, z) coordinate triple in Å plus the residue type, chain letter, and residue number.